Protein AF-0000000077211407 (afdb_homodimer)

Solvent-accessible surface area (backbone atoms only — not comparable to full-atom values): 19490 Å² total; per-residue (Å²): 85,36,62,23,49,55,69,74,81,84,69,69,77,39,76,38,35,38,35,40,35,44,36,39,36,42,28,54,24,57,71,53,92,74,51,67,67,52,33,41,33,34,40,25,56,72,42,85,84,33,52,46,25,50,73,86,42,70,53,59,85,84,50,79,50,50,79,47,60,25,39,50,75,45,74,36,69,89,74,14,32,41,31,29,41,28,65,63,37,37,35,29,55,48,33,29,33,38,38,33,20,55,84,91,43,59,40,34,34,32,36,42,38,65,36,74,59,70,73,77,79,83,75,87,74,65,77,28,67,35,69,40,36,46,61,45,76,53,68,50,62,82,41,76,68,57,35,25,61,81,60,78,98,68,87,52,62,60,55,45,59,41,39,44,40,37,53,51,53,47,49,60,75,73,78,70,81,125,82,37,63,23,49,54,72,73,80,84,72,70,77,39,74,39,36,36,35,40,36,43,37,40,36,41,28,54,25,57,71,53,94,73,50,67,68,51,34,40,32,34,42,25,56,73,41,83,84,32,52,46,26,50,71,85,41,70,53,58,83,82,48,82,49,50,78,48,61,25,36,50,76,46,75,36,69,89,73,16,32,40,32,29,40,28,66,64,36,36,36,28,55,47,33,28,33,36,39,31,20,55,85,92,42,59,41,35,34,33,36,44,36,63,37,74,62,71,72,79,80,88,74,88,72,63,77,27,66,38,68,42,35,49,58,44,76,54,69,49,58,82,39,78,68,55,34,25,61,82,58,79,97,69,86,53,61,58,55,45,57,40,38,45,39,37,55,51,54,45,50,61,76,72,77,70,82,128

Secondary structure (DSSP, 8-state):
--EEE-----------EEEEEEEEEEESS--STTS-SEEEEEEEESSTT--EEETTEEPPTT-S-EEEEEEEEEEETTTTEEEEEE---EEESS-EEEEEEETTEEEEEEEEEEEE----SS------EEEEEEEEE---TTSSTT-----SSS--PPPEEEEEEEEEE---------/--EEE-----------EEEEEEEEEEESS--STTS-SEEEEEEEESSTT--EEETTEEPPTT-S-EEEEEEEEEEETTTTEEEEEE---EEESS-EEEEEEETTEEEEEEEEEEEE----SS------EEEEEEEEE---TTSSTT-----SSS--PPPEEEEEEEEEE---------

Foldseek 3Di:
DDDPPPDDDDDDQQLKWKWFKKKKKKFQFADDPLADQKKKKWKAAPDLPKWKDKQNRTDDSPDRTDIDMFGWDDADRVRRMIMTMDRIIMMINAKIKMWIDDVPHTFKIKIWGWDFPPPPDDDDPQSFIDIDMDMDGPQDCPDPHRPRPPDDDDDRDGIDMDIDIDTDGPGDDDPPPD/DDPPPPDDDDDDQQLKWKWFKKKKKKFQFADDPLADQKKKKWKAAPDLPKWKDKQNRTDDSPDRTDIDMFGFDDADRVRRMIMTMDRIIMMINAKIKMWIDDVPHTFKIKIWGWDFPPPPDDDDPQSFIDIDMDMDGPQDCPDPHRPHPPDDPDDRDGIDMDIDIDTDGPGDDDPPPD

Structure (mmCIF, N/CA/C/O backbone):
data_AF-0000000077211407-model_v1
#
loop_
_entity.id
_entity.type
_entity.pdbx_description
1 polymer 'Uncharacterized protein'
#
loop_
_atom_site.group_PDB
_atom_site.id
_atom_site.type_symbol
_atom_site.label_atom_id
_atom_site.label_alt_id
_atom_site.label_comp_id
_atom_site.label_asym_id
_atom_site.label_entity_id
_atom_site.label_seq_id
_atom_site.pdbx_PDB_ins_code
_atom_site.Cartn_x
_atom_site.Cartn_y
_atom_site.Cartn_z
_atom_site.occupancy
_atom_site.B_iso_or_equiv
_atom_site.auth_seq_id
_atom_site.auth_comp_id
_atom_site.auth_asym_id
_atom_site.auth_atom_id
_atom_site.pdbx_PDB_model_num
ATOM 1 N N . MET A 1 1 ? -4.789 5.164 -7.863 1 32.72 1 MET A N 1
ATOM 2 C CA . MET A 1 1 ? -4.242 3.83 -7.637 1 32.72 1 MET A CA 1
ATOM 3 C C . MET A 1 1 ? -4.363 2.971 -8.891 1 32.72 1 MET A C 1
ATOM 5 O O . MET A 1 1 ? -5.418 2.936 -9.523 1 32.72 1 MET A O 1
ATOM 9 N N . ILE A 1 2 ? -3.309 2.887 -9.633 1 42.91 2 ILE A N 1
ATOM 10 C CA . ILE A 1 2 ? -3.287 2.029 -10.812 1 42.91 2 ILE A CA 1
ATOM 11 C C . ILE A 1 2 ? -3.246 0.564 -10.391 1 42.91 2 ILE A C 1
ATOM 13 O O . ILE A 1 2 ? -2.457 0.185 -9.523 1 42.91 2 ILE A O 1
ATOM 17 N N . GLU A 1 3 ? -4.348 -0.174 -10.492 1 44.56 3 GLU A N 1
ATOM 18 C CA . GLU A 1 3 ? -4.355 -1.616 -10.273 1 44.56 3 GLU A CA 1
ATOM 19 C C . GLU A 1 3 ? -3.693 -2.355 -11.43 1 44.56 3 GLU A C 1
ATOM 21 O O . GLU A 1 3 ? -4.023 -2.117 -12.594 1 44.56 3 GLU A O 1
ATOM 26 N N . GLY A 1 4 ? -2.602 -2.578 -11.602 1 39.81 4 GLY A N 1
ATOM 27 C CA . GLY A 1 4 ? -2.242 -3.588 -12.586 1 39.81 4 GLY A CA 1
ATOM 28 C C . GLY A 1 4 ? -2.314 -5.004 -12.039 1 39.81 4 GLY A C 1
ATOM 29 O O . GLY A 1 4 ? -1.43 -5.434 -11.305 1 39.81 4 GLY A O 1
ATOM 30 N N . ALA A 1 5 ? -3.455 -5.402 -11.492 1 41.22 5 ALA A N 1
ATOM 31 C CA . ALA A 1 5 ? -3.51 -6.797 -11.062 1 41.22 5 ALA A CA 1
ATOM 32 C C . ALA A 1 5 ? -3.414 -7.746 -12.258 1 41.22 5 ALA A C 1
ATOM 34 O O . ALA A 1 5 ? -3.916 -7.438 -13.344 1 41.22 5 ALA A O 1
ATOM 35 N N . SER A 1 6 ? -2.367 -8.555 -12.469 1 42.12 6 SER A N 1
ATOM 36 C CA . SER A 1 6 ? -2.717 -9.758 -13.211 1 42.12 6 SER A CA 1
ATOM 37 C C . SER A 1 6 ? -4.055 -10.328 -12.742 1 42.12 6 SER A C 1
ATOM 39 O O . SER A 1 6 ? -4.289 -10.469 -11.539 1 42.12 6 SER A O 1
ATOM 41 N N . LYS A 1 7 ? -5.004 -10.039 -13.562 1 37.12 7 LYS A N 1
ATOM 42 C CA . LYS A 1 7 ? -6.43 -10.266 -13.344 1 37.12 7 LYS A CA 1
ATOM 43 C C . LYS A 1 7 ? -6.691 -11.703 -12.898 1 37.12 7 LYS A C 1
ATOM 45 O O . LYS A 1 7 ? -6.398 -12.648 -13.625 1 37.12 7 LYS A O 1
ATOM 50 N N . PRO A 1 8 ? -6.559 -12.109 -11.633 1 37.06 8 PRO A N 1
ATOM 51 C CA . PRO A 1 8 ? -7.207 -13.414 -11.539 1 37.06 8 PRO A CA 1
ATOM 52 C C . PRO A 1 8 ? -8.531 -13.469 -12.297 1 37.06 8 PRO A C 1
ATOM 54 O O . PRO A 1 8 ? -9.172 -12.438 -12.5 1 37.06 8 PRO A O 1
ATOM 57 N N . SER A 1 9 ? -8.781 -14.586 -13.008 1 34.16 9 SER A N 1
ATOM 58 C CA . SER A 1 9 ? -9.953 -14.953 -13.797 1 34.16 9 SER A CA 1
ATOM 59 C C . SER A 1 9 ? -11.234 -14.406 -13.172 1 34.16 9 SER A C 1
ATOM 61 O O . SER A 1 9 ? -11.242 -14.008 -12.008 1 34.16 9 SER A O 1
ATOM 63 N N . MET A 1 10 ? -12.539 -15.062 -13.641 1 33.41 10 MET A N 1
ATOM 64 C CA . MET A 1 10 ?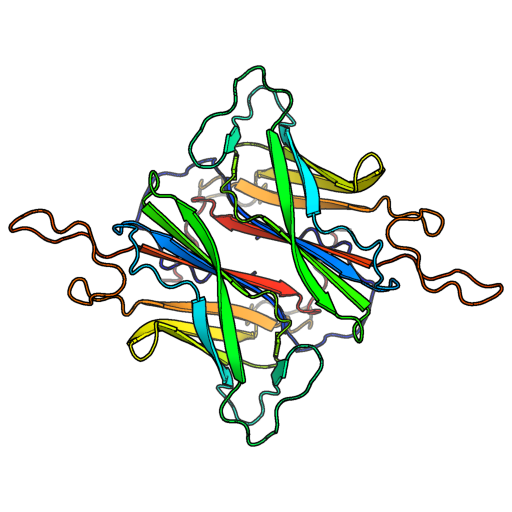 -13.961 -14.875 -13.898 1 33.41 10 MET A CA 1
ATOM 65 C C . MET A 1 10 ? -14.742 -14.766 -12.594 1 33.41 10 MET A C 1
ATOM 67 O O . MET A 1 10 ? -15.977 -14.781 -12.602 1 33.41 10 MET A O 1
ATOM 71 N N . LYS A 1 11 ? -14.297 -14.961 -11.32 1 39 11 LYS A N 1
ATOM 72 C CA . LYS A 1 11 ? -15.453 -15.453 -10.57 1 39 11 LYS A CA 1
ATOM 73 C C . LYS A 1 11 ? -16.469 -14.344 -10.328 1 39 11 LYS A C 1
ATOM 75 O O . LYS A 1 11 ? -16.141 -13.156 -10.398 1 39 11 LYS A O 1
ATOM 80 N N . LEU A 1 12 ? -17.688 -14.672 -9.75 1 42.66 12 LEU A N 1
ATOM 81 C CA . LEU A 1 12 ? -18.969 -14.094 -9.375 1 42.66 12 LEU A CA 1
ATOM 82 C C . LEU A 1 12 ? -18.781 -12.789 -8.609 1 42.66 12 LEU A C 1
ATOM 84 O O . LEU A 1 12 ? -17.734 -12.578 -7.996 1 42.66 12 LEU A O 1
ATOM 88 N N . SER A 1 13 ? -19.625 -11.781 -8.797 1 49.25 13 SER A N 1
ATOM 89 C CA . SER A 1 13 ? -19.844 -10.477 -8.18 1 49.25 13 SER A CA 1
ATOM 90 C C . SER A 1 13 ? -19.656 -10.539 -6.668 1 49.25 13 SER A C 1
ATOM 92 O O . SER A 1 13 ? -20.406 -11.242 -5.98 1 49.25 13 SER A O 1
ATOM 94 N N . SER A 1 14 ? -18.422 -10.836 -6.113 1 59.66 14 SER A N 1
ATOM 95 C CA . SER A 1 14 ? -18.25 -10.891 -4.664 1 59.66 14 SER A CA 1
ATOM 96 C C . SER A 1 14 ? -18.391 -9.508 -4.043 1 59.66 14 SER A C 1
ATOM 98 O O . SER A 1 14 ? -17.781 -8.547 -4.52 1 59.66 14 SER A O 1
ATOM 100 N N . PRO A 1 15 ? -19.469 -9.273 -3.217 1 68.75 15 PRO A N 1
ATOM 101 C CA . PRO A 1 15 ? -19.609 -8.023 -2.473 1 68.75 15 PRO A CA 1
ATOM 102 C C . PRO A 1 15 ? -18.406 -7.723 -1.583 1 68.75 15 PRO A C 1
ATOM 104 O O . PRO A 1 15 ? -18.359 -6.668 -0.944 1 68.75 15 PRO A O 1
ATOM 107 N N . TRP A 1 16 ? -17.391 -8.648 -1.667 1 82.69 16 TRP A N 1
ATOM 108 C CA . TRP A 1 16 ? -16.312 -8.5 -0.704 1 82.69 16 TRP A CA 1
ATOM 109 C C . TRP A 1 16 ? -15.211 -7.59 -1.251 1 82.69 16 TRP A C 1
ATOM 111 O O . TRP A 1 16 ? -14.875 -7.66 -2.434 1 82.69 16 TRP A O 1
ATOM 121 N N . PHE A 1 17 ? -14.812 -6.73 -0.451 1 86.19 17 PHE A N 1
ATOM 122 C CA . PHE A 1 17 ? -13.586 -5.984 -0.686 1 86.19 17 PHE A CA 1
ATOM 123 C C . PHE A 1 17 ? -12.414 -6.629 0.048 1 86.19 17 PHE A C 1
ATOM 125 O O . PHE A 1 17 ? -12.5 -6.906 1.246 1 86.19 17 PHE A O 1
ATOM 132 N N . ASP A 1 18 ? -11.375 -6.938 -0.703 1 88 18 ASP A N 1
ATOM 133 C CA . ASP A 1 18 ? -10.148 -7.465 -0.12 1 88 18 ASP A CA 1
ATO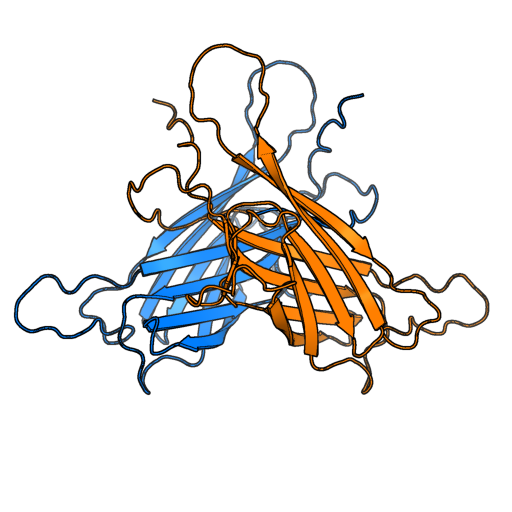M 134 C C . ASP A 1 18 ? -9.094 -6.371 0.03 1 88 18 ASP A C 1
ATOM 136 O O . ASP A 1 18 ? -8.445 -5.992 -0.944 1 88 18 ASP A O 1
ATOM 140 N N . LEU A 1 19 ? -8.984 -5.863 1.249 1 90.25 19 LEU A N 1
ATOM 141 C CA . LEU A 1 19 ? -7.938 -4.898 1.546 1 90.25 19 LEU A CA 1
ATOM 142 C C . LEU A 1 19 ? -6.586 -5.59 1.7 1 90.25 19 LEU A C 1
ATOM 144 O O . LEU A 1 19 ? -6.445 -6.512 2.506 1 90.25 19 LEU A O 1
ATOM 148 N N . ARG A 1 20 ? -5.605 -5.113 0.926 1 89.69 20 ARG A N 1
ATOM 149 C CA . ARG A 1 20 ? -4.316 -5.801 0.91 1 89.69 20 ARG A CA 1
ATOM 150 C C . ARG A 1 20 ? -3.236 -4.953 1.57 1 89.69 20 ARG A C 1
ATOM 152 O O . ARG A 1 20 ? -2.254 -5.484 2.094 1 89.69 20 ARG A O 1
ATOM 159 N N . VAL A 1 21 ? -3.422 -3.641 1.488 1 91.88 21 VAL A N 1
ATOM 160 C CA . VAL A 1 21 ? -2.395 -2.766 2.043 1 91.88 21 VAL A CA 1
ATOM 161 C C . VAL A 1 21 ? -3.047 -1.558 2.709 1 91.88 21 VAL A C 1
ATOM 163 O O . VAL A 1 21 ? -3.992 -0.978 2.168 1 91.88 21 VAL A O 1
ATOM 166 N N . PHE A 1 22 ? -2.645 -1.241 3.855 1 92.75 22 PHE A N 1
ATOM 167 C CA . PHE A 1 22 ? -2.986 -0.021 4.578 1 92.75 22 PHE A CA 1
ATOM 168 C C . PHE A 1 22 ? -1.738 0.81 4.855 1 92.75 22 PHE A C 1
ATOM 170 O O . PHE A 1 22 ? -0.83 0.358 5.555 1 92.75 22 PHE A O 1
ATOM 177 N N . TYR A 1 23 ? -1.674 1.935 4.27 1 92.5 23 TYR A N 1
ATOM 178 C CA . TYR A 1 23 ? -0.494 2.793 4.289 1 92.5 23 TYR A CA 1
ATOM 179 C C . TYR A 1 23 ? -0.797 4.121 4.973 1 92.5 23 TYR A C 1
ATOM 181 O O . TYR A 1 23 ? -1.809 4.762 4.676 1 92.5 23 TYR A O 1
ATOM 189 N N . VAL A 1 24 ? 0.081 4.527 5.953 1 92.31 24 VAL A N 1
ATOM 190 C CA . VAL A 1 24 ? -0.014 5.832 6.602 1 92.31 24 VAL A CA 1
ATOM 191 C C . VAL A 1 24 ? 1.335 6.543 6.531 1 92.31 24 VAL A C 1
ATOM 193 O O . VAL A 1 24 ? 2.367 5.969 6.887 1 92.31 24 VAL A O 1
ATOM 196 N N . ARG A 1 25 ? 1.297 7.711 6.066 1 91.44 25 ARG A N 1
ATOM 197 C CA . ARG A 1 25 ? 2.469 8.578 6.082 1 91.44 25 ARG A CA 1
ATOM 198 C C . ARG A 1 25 ? 2.227 9.812 6.941 1 91.44 25 ARG A C 1
ATOM 200 O O . ARG A 1 25 ? 1.229 10.516 6.766 1 91.44 25 ARG A O 1
ATOM 207 N N . VAL A 1 26 ? 3.088 9.984 7.871 1 89.44 26 VAL A N 1
ATOM 208 C CA . VAL A 1 26 ? 3.07 11.195 8.688 1 89.44 26 VAL A CA 1
ATOM 209 C C . VAL A 1 26 ? 4.289 12.055 8.367 1 89.44 26 VAL A C 1
ATOM 211 O O . VAL A 1 26 ? 5.422 11.57 8.391 1 89.44 26 VAL A O 1
ATOM 214 N N . SER A 1 27 ? 3.93 13.281 7.977 1 86.5 27 SER A N 1
ATOM 215 C CA . SER A 1 27 ? 5.039 14.164 7.637 1 86.5 27 SER A CA 1
ATOM 216 C C . SER A 1 27 ? 4.906 15.508 8.344 1 86.5 27 SER A C 1
ATOM 218 O O . SER A 1 27 ? 3.846 15.836 8.875 1 86.5 27 SER A O 1
ATOM 220 N N . GLY A 1 28 ? 6.09 16.25 8.344 1 83.44 28 GLY A N 1
ATOM 221 C CA . GLY A 1 28 ? 6.094 17.578 8.938 1 83.44 28 GLY A CA 1
ATOM 222 C C . GLY A 1 28 ? 6.227 17.547 10.445 1 83.44 28 GLY A C 1
ATOM 223 O O . GLY A 1 28 ? 5.586 18.344 11.148 1 83.44 28 GLY A O 1
ATOM 224 N N . PHE A 1 29 ? 6.949 16.594 10.891 1 82.25 29 PHE A N 1
ATOM 225 C CA . PHE A 1 29 ? 7.203 16.5 12.32 1 82.25 29 PHE A CA 1
ATOM 226 C C . PHE A 1 29 ? 8.664 16.141 12.586 1 82.25 29 PHE A C 1
ATOM 228 O O . PHE A 1 29 ? 9.359 15.664 11.695 1 82.25 29 PHE A O 1
ATOM 235 N N . GLN A 1 30 ? 9.016 16.391 13.727 1 78.81 30 GLN A N 1
ATOM 236 C CA . GLN A 1 30 ? 10.398 16.078 14.078 1 78.81 30 GLN A CA 1
ATOM 237 C C . GLN A 1 30 ? 10.562 14.594 14.406 1 78.81 30 GLN A C 1
ATOM 239 O O . GLN A 1 30 ? 9.969 14.094 15.359 1 78.81 30 GLN A O 1
ATOM 244 N N . VAL A 1 31 ? 11.383 13.992 13.539 1 80.44 31 VAL A N 1
ATOM 245 C CA . VAL A 1 31 ? 11.672 12.586 13.758 1 80.44 31 VAL A CA 1
ATOM 246 C C . VAL A 1 31 ? 12.734 12.438 14.852 1 80.44 31 VAL A C 1
ATOM 248 O O . VAL A 1 31 ? 13.82 13.008 14.742 1 80.44 31 VAL A O 1
ATOM 251 N N . ASP A 1 32 ? 12.398 11.727 15.922 1 83.06 32 ASP A N 1
ATOM 252 C CA . ASP A 1 32 ? 13.344 11.461 17 1 83.06 32 ASP A CA 1
ATOM 253 C C . ASP A 1 32 ? 13.07 10.102 17.641 1 83.06 32 ASP A C 1
ATOM 255 O O . ASP A 1 32 ? 12.422 9.242 17.047 1 83.06 32 ASP A O 1
ATOM 259 N N . LYS A 1 33 ? 13.672 9.859 18.797 1 82.19 33 LYS A N 1
ATOM 260 C CA . LYS A 1 33 ? 13.578 8.562 19.453 1 82.19 33 LYS A CA 1
ATOM 261 C C . LYS A 1 33 ? 12.141 8.273 19.891 1 82.19 33 LYS A C 1
ATOM 263 O O . LYS A 1 33 ? 11.797 7.117 20.156 1 82.19 33 LYS A O 1
ATOM 268 N N . SER A 1 34 ? 11.289 9.312 19.922 1 81.69 34 SER A N 1
ATOM 269 C CA . SER A 1 34 ? 9.914 9.133 20.375 1 81.69 34 SER A CA 1
ATOM 270 C C . SER A 1 34 ? 9.008 8.711 19.219 1 81.69 34 SER A C 1
ATOM 272 O O . SER A 1 34 ? 7.848 8.344 19.438 1 81.69 34 SER A O 1
ATOM 274 N N . THR A 1 35 ? 9.516 8.766 18.031 1 87.31 35 THR A N 1
ATOM 275 C CA . THR A 1 35 ? 8.719 8.312 16.906 1 87.31 35 THR A CA 1
ATOM 276 C C . THR A 1 35 ? 8.344 6.84 17.062 1 87.31 35 THR A C 1
ATOM 278 O O . THR A 1 35 ? 9.219 5.984 17.219 1 87.31 35 THR A O 1
ATOM 281 N N . PRO A 1 36 ? 7.074 6.512 17.094 1 90.81 36 PRO A N 1
ATOM 282 C CA . PRO A 1 36 ? 6.652 5.133 17.359 1 90.81 36 PRO A CA 1
ATOM 283 C C . PRO A 1 36 ? 7.188 4.145 16.328 1 90.81 36 PRO A C 1
ATOM 285 O O . PRO A 1 36 ? 7.316 4.484 15.148 1 90.81 36 PRO A O 1
ATOM 288 N N . GLU A 1 37 ? 7.445 2.898 16.797 1 93.5 37 GLU A N 1
ATOM 289 C CA . GLU A 1 37 ? 7.859 1.822 15.906 1 93.5 37 GLU A CA 1
ATOM 290 C C . GLU A 1 37 ? 6.652 1.141 15.266 1 93.5 37 GLU A C 1
ATOM 292 O O . GLU A 1 37 ? 6.797 0.406 14.289 1 93.5 37 GLU A O 1
ATOM 297 N N . PHE A 1 38 ? 5.547 1.357 15.953 1 95.62 38 PHE A N 1
ATOM 298 C CA . PHE A 1 38 ? 4.309 0.813 15.406 1 95.62 38 PHE A CA 1
ATOM 299 C C . PHE A 1 38 ? 3.107 1.621 15.883 1 95.62 38 PHE A C 1
ATOM 301 O O . PHE A 1 38 ? 3.207 2.383 16.844 1 95.62 38 PHE A O 1
ATOM 308 N N . LEU A 1 39 ? 2.031 1.568 15.141 1 95.62 39 LEU A N 1
ATOM 309 C CA . LEU A 1 39 ? 0.728 2.105 15.516 1 95.62 39 LEU A CA 1
ATOM 310 C C . LEU A 1 39 ? -0.317 0.998 15.594 1 95.62 39 LEU A C 1
ATOM 312 O O . LEU A 1 39 ? -0.172 -0.042 14.945 1 95.62 39 LEU A O 1
ATOM 316 N N . ASN A 1 40 ? -1.302 1.245 16.391 1 96.88 40 ASN A N 1
ATOM 317 C CA . ASN A 1 40 ? -2.402 0.289 16.453 1 96.88 40 ASN A CA 1
ATOM 318 C C . ASN A 1 40 ? -3.531 0.661 15.508 1 96.88 40 ASN A C 1
ATOM 320 O O . ASN A 1 40 ? -4 1.801 15.5 1 96.88 40 ASN A O 1
ATOM 324 N N . LEU A 1 41 ? -3.932 -0.281 14.711 1 96.88 41 LEU A N 1
ATOM 325 C CA . LEU A 1 41 ? -4.988 -0.102 13.719 1 96.88 41 LEU A CA 1
ATOM 326 C C . LEU A 1 41 ? -6.211 -0.944 14.07 1 96.88 41 LEU A C 1
ATOM 328 O O . LEU A 1 41 ? -6.105 -2.164 14.219 1 96.88 41 LEU A O 1
ATOM 332 N N . TYR A 1 42 ? -7.332 -0.238 14.211 1 95.31 42 TYR A N 1
ATOM 333 C CA . TYR A 1 42 ? -8.578 -0.93 14.508 1 95.31 42 TYR A CA 1
ATOM 334 C C . TYR A 1 42 ? -9.555 -0.82 13.344 1 95.31 42 TYR A C 1
ATOM 336 O O . TYR A 1 42 ? -9.75 0.263 12.789 1 95.31 42 TYR A O 1
ATOM 344 N N . HIS A 1 43 ? -10.07 -1.903 13 1 94.31 43 HIS A N 1
ATOM 345 C CA . HIS A 1 43 ? -11.172 -1.931 12.047 1 94.31 43 HIS A CA 1
ATOM 346 C C . HIS A 1 43 ? -12.477 -2.34 12.719 1 94.31 43 HIS A C 1
ATOM 348 O O . HIS A 1 43 ? -12.539 -3.373 13.383 1 94.31 43 HIS A O 1
ATOM 354 N N . ILE A 1 44 ? -13.508 -1.598 12.477 1 93.88 44 ILE A N 1
ATOM 355 C CA . ILE A 1 44 ? -14.789 -1.786 13.141 1 93.88 44 ILE A CA 1
ATOM 356 C C . ILE A 1 44 ? -15.914 -1.797 12.109 1 93.88 44 ILE A C 1
ATOM 358 O O . ILE A 1 44 ? -16.188 -0.778 11.477 1 93.88 44 ILE A O 1
ATOM 362 N N . PRO A 1 45 ? -16.594 -2.977 12.031 1 91.38 45 PRO A N 1
ATOM 363 C CA . PRO A 1 45 ? -17.734 -2.977 11.117 1 91.38 45 PRO A CA 1
ATOM 364 C C . PRO A 1 45 ? -18.812 -1.962 11.516 1 91.38 45 PRO A C 1
ATOM 366 O O . PRO A 1 45 ? -19.094 -1.793 12.711 1 91.38 45 PRO A O 1
ATOM 369 N N . LEU A 1 46 ? -19.375 -1.275 10.5 1 90.88 46 LEU A N 1
ATOM 370 C CA . LEU A 1 46 ? -20.375 -0.269 10.797 1 90.88 46 LEU A CA 1
ATOM 371 C C . LEU A 1 46 ? -21.75 -0.911 10.945 1 90.88 46 LEU A C 1
ATOM 373 O O . LEU A 1 46 ? -22.688 -0.28 11.445 1 90.88 46 LEU A O 1
ATOM 377 N N . SER A 1 47 ? -21.922 -2.086 10.453 1 87.81 47 SER A N 1
ATOM 378 C CA . SER A 1 47 ? -23.156 -2.854 10.586 1 87.81 47 SER A CA 1
ATOM 379 C C . SER A 1 47 ? -22.875 -4.254 11.125 1 87.81 47 SER A C 1
ATOM 381 O O . SER A 1 47 ? -21.859 -4.871 10.766 1 87.81 47 SER A O 1
ATOM 383 N N . PRO A 1 48 ? -23.797 -4.781 11.922 1 84.69 48 PRO A N 1
ATOM 384 C CA . PRO A 1 48 ? -23.625 -6.145 12.43 1 84.69 48 PRO A CA 1
ATOM 385 C C . PRO A 1 48 ? -23.625 -7.191 11.32 1 84.69 48 PRO A C 1
ATOM 387 O O . PRO A 1 48 ? -23.172 -8.32 11.531 1 84.69 48 PRO A O 1
ATOM 390 N N . ASP A 1 49 ? -24.156 -6.766 10.195 1 83.62 49 ASP A N 1
ATOM 391 C CA . ASP A 1 49 ? -24.234 -7.695 9.07 1 83.62 49 ASP A CA 1
ATOM 392 C C . ASP A 1 49 ? -22.922 -7.746 8.297 1 83.62 49 ASP A C 1
ATOM 394 O O . ASP A 1 49 ? -22.75 -8.594 7.418 1 83.62 49 ASP A O 1
ATOM 398 N N . THR A 1 50 ? -22.094 -6.836 8.664 1 85.62 50 THR A N 1
ATOM 399 C CA . THR A 1 50 ? -20.812 -6.801 7.957 1 85.62 50 THR A CA 1
ATOM 400 C C . THR A 1 50 ? -19.875 -7.879 8.484 1 85.62 50 THR A C 1
ATOM 402 O O . THR A 1 50 ? -19.594 -7.93 9.68 1 85.62 50 THR A O 1
ATOM 405 N N . LEU A 1 51 ? -19.453 -8.719 7.633 1 85.94 51 LEU A N 1
ATOM 406 C CA . LEU A 1 51 ? -18.5 -9.758 7.984 1 85.94 51 LEU A CA 1
ATOM 407 C C . LEU A 1 51 ? -17.062 -9.281 7.758 1 85.94 51 LEU A C 1
ATOM 409 O O . LEU A 1 51 ? -16.797 -8.586 6.777 1 85.94 51 LEU A O 1
ATOM 413 N N . LEU A 1 52 ? -16.234 -9.617 8.742 1 88.38 52 LEU A N 1
ATOM 414 C CA . LEU A 1 52 ? -14.828 -9.258 8.672 1 88.38 52 LEU A CA 1
ATOM 415 C C . LEU A 1 52 ? -13.945 -10.5 8.773 1 88.38 52 LEU A C 1
ATOM 417 O O . LEU A 1 52 ? -14.148 -11.336 9.656 1 88.38 52 LEU A O 1
ATOM 421 N N . GLU A 1 53 ? -13.078 -10.641 7.797 1 89.62 53 GLU A N 1
ATOM 422 C CA . GLU A 1 53 ? -12.078 -11.703 7.797 1 89.62 53 GLU A CA 1
ATOM 423 C C . GLU A 1 53 ? -10.664 -11.125 7.75 1 89.62 53 GLU A C 1
ATOM 425 O O . GLU A 1 53 ? -10.367 -10.25 6.938 1 89.62 53 GLU A O 1
ATOM 430 N N . VAL A 1 54 ? -9.812 -11.625 8.68 1 90.81 54 VAL A N 1
ATOM 431 C CA . VAL A 1 54 ? -8.43 -11.172 8.711 1 90.81 54 VAL A CA 1
ATOM 432 C C . VAL A 1 54 ? -7.492 -12.352 8.445 1 90.81 54 VAL A C 1
ATOM 434 O O . VAL A 1 54 ? -7.48 -13.32 9.203 1 90.81 54 VAL A O 1
ATOM 437 N N . ASN A 1 55 ? -6.75 -12.188 7.371 1 88.25 55 ASN A N 1
ATOM 438 C CA . ASN A 1 55 ? -5.805 -13.219 6.969 1 88.25 55 ASN A CA 1
ATOM 439 C C . ASN A 1 55 ? -6.453 -14.602 6.965 1 88.25 55 ASN A C 1
ATOM 441 O O . ASN A 1 55 ? -5.887 -15.562 7.496 1 88.25 55 ASN A O 1
ATOM 445 N N . GLY A 1 56 ? -7.699 -14.625 6.441 1 85 56 GLY A N 1
ATOM 446 C CA . GLY A 1 56 ? -8.391 -15.891 6.238 1 85 56 GLY A CA 1
ATOM 447 C C . GLY A 1 56 ? -9.18 -16.344 7.449 1 85 56 GLY A C 1
ATOM 448 O O . GLY A 1 56 ? -9.859 -17.375 7.41 1 85 56 GLY A O 1
ATOM 449 N N . VAL A 1 57 ? -9.055 -15.664 8.531 1 85.94 57 VAL 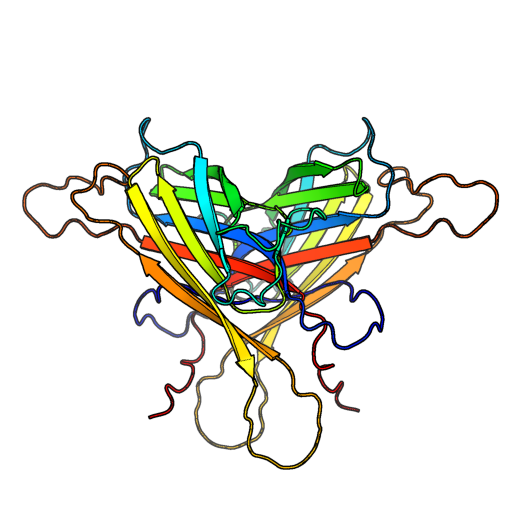A N 1
ATOM 450 C CA . VAL A 1 57 ? -9.781 -16.031 9.75 1 85.94 57 VAL A CA 1
ATOM 451 C C . VAL A 1 57 ? -10.938 -15.07 9.977 1 85.94 57 VAL A C 1
ATOM 453 O O . VAL A 1 57 ? -10.727 -13.859 10.117 1 85.94 57 VAL A O 1
ATOM 456 N N . ARG A 1 58 ? -12.141 -15.68 10.055 1 83.56 58 ARG A N 1
ATOM 457 C CA . ARG A 1 58 ? -13.336 -14.867 10.234 1 83.56 58 ARG A CA 1
ATOM 458 C C . ARG A 1 58 ? -13.469 -14.406 11.68 1 83.56 58 ARG A C 1
ATOM 460 O O . ARG A 1 58 ? -13.219 -15.18 12.609 1 83.56 58 ARG A O 1
ATOM 467 N N . SER A 1 59 ? -13.633 -13.07 11.695 1 78.56 59 SER A N 1
ATOM 468 C CA . SER A 1 59 ? -13.891 -12.555 13.031 1 78.56 59 SER A CA 1
ATOM 469 C C . SER A 1 59 ? -15.266 -12.984 13.531 1 78.56 59 SER A C 1
ATOM 471 O O . SER A 1 59 ? -16.172 -13.227 12.742 1 78.56 59 SER A O 1
ATOM 473 N N . SER A 1 60 ? -15.32 -13.172 14.805 1 69.19 60 SER A N 1
ATOM 474 C CA . SER A 1 60 ? -16.594 -13.578 15.375 1 69.19 60 SER A CA 1
ATOM 475 C C . SER A 1 60 ? -17.688 -12.539 15.094 1 69.19 60 SER A C 1
ATOM 477 O O . SER A 1 60 ? -17.391 -11.344 14.977 1 69.19 60 SER A O 1
ATOM 479 N N . MET A 1 61 ? -18.969 -13.102 14.82 1 62.41 61 MET A N 1
ATOM 480 C CA . MET A 1 61 ? -20.125 -12.234 14.578 1 62.41 61 MET A CA 1
ATOM 481 C C . MET A 1 61 ? -20.281 -11.211 15.703 1 62.41 61 MET A C 1
ATOM 483 O O . MET A 1 61 ? -20.875 -10.156 15.5 1 62.41 61 MET A O 1
ATOM 487 N N . TYR A 1 62 ? -19.75 -11.531 16.859 1 62.91 62 TYR A N 1
ATOM 488 C CA . TYR A 1 62 ? -19.922 -10.672 18.031 1 62.91 62 TYR A CA 1
ATOM 489 C C . TYR A 1 62 ? -18.719 -9.75 18.203 1 62.91 62 TYR A C 1
ATOM 491 O O . TYR A 1 62 ? -18.641 -9.008 19.188 1 62.91 62 TYR A O 1
ATOM 499 N N . SER A 1 63 ? -17.906 -9.805 17.172 1 67 63 SER A N 1
ATOM 500 C CA . SER A 1 63 ? -16.688 -9.031 17.359 1 67 63 SER A CA 1
ATOM 501 C C . SER A 1 63 ? -16.922 -7.555 17.047 1 67 63 SER A C 1
ATOM 503 O O . SER A 1 63 ? -17.578 -7.227 16.047 1 67 63 SER A O 1
ATOM 505 N N . ASP A 1 64 ? -16.594 -6.652 18.016 1 76.94 64 ASP A N 1
ATOM 506 C CA . ASP A 1 64 ? -16.688 -5.207 17.859 1 76.94 64 ASP A CA 1
ATOM 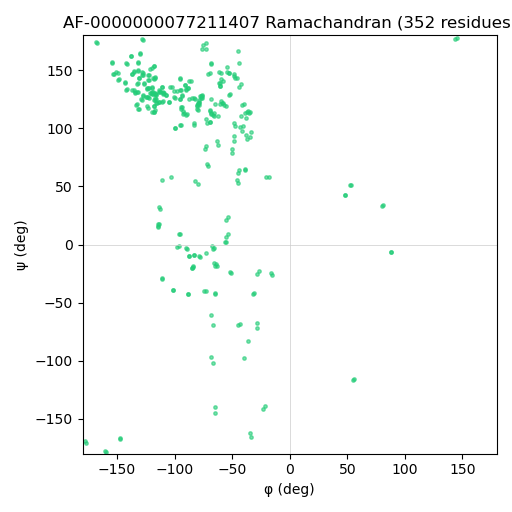507 C C . ASP A 1 64 ? -15.672 -4.707 16.828 1 76.94 64 ASP A C 1
ATOM 509 O O . ASP A 1 64 ? -15.664 -3.527 16.469 1 76.94 64 ASP A O 1
ATOM 513 N N . GLY A 1 65 ? -14.859 -5.625 16.328 1 87 65 GLY A N 1
ATOM 514 C CA . GLY A 1 65 ? -13.812 -5.203 15.414 1 87 65 GLY A CA 1
ATOM 515 C C . GLY A 1 65 ? -12.539 -6.012 15.555 1 87 65 GLY A C 1
ATOM 516 O O . GLY A 1 65 ? -12.516 -7.039 16.234 1 87 65 GLY A O 1
ATOM 517 N N . VAL A 1 66 ? -11.555 -5.75 14.758 1 92.44 66 VAL A N 1
ATOM 518 C CA . VAL A 1 66 ? -10.266 -6.43 14.797 1 92.44 66 VAL A CA 1
ATOM 519 C C . VAL A 1 66 ? -9.148 -5.41 14.992 1 92.44 66 VAL A C 1
ATOM 521 O O . VAL A 1 66 ? -9.266 -4.258 14.555 1 92.44 66 VAL A O 1
ATOM 524 N N . SER A 1 67 ? -8.141 -5.801 15.695 1 93.5 67 SER A N 1
ATOM 525 C CA . SER A 1 67 ? -6.961 -4.973 15.922 1 93.5 67 SER A CA 1
ATOM 526 C C . SER A 1 67 ? -5.754 -5.508 15.164 1 93.5 67 SER A C 1
ATOM 528 O O . SER A 1 67 ? -5.469 -6.703 15.203 1 93.5 67 SER A O 1
ATOM 530 N N . LEU A 1 68 ? -5.113 -4.629 14.469 1 96 68 LEU A N 1
ATOM 531 C CA . LEU A 1 68 ? -3.906 -4.945 13.719 1 96 68 LEU A CA 1
ATOM 532 C C . LEU A 1 68 ? -2.783 -3.971 14.055 1 96 68 LEU A C 1
ATOM 534 O O . LEU A 1 68 ? -2.971 -3.061 14.867 1 96 68 LEU A O 1
ATOM 538 N N . VAL A 1 69 ? -1.676 -4.219 13.492 1 96.5 69 VAL A N 1
ATOM 539 C CA . VAL A 1 69 ? -0.524 -3.359 13.75 1 96.5 69 VAL A CA 1
ATOM 540 C C . VAL A 1 69 ? -0.052 -2.727 12.438 1 96.5 69 VAL A C 1
ATOM 542 O O . VAL A 1 69 ? 0.044 -3.404 11.414 1 96.5 69 VAL A O 1
ATOM 545 N N . LEU A 1 70 ? 0.094 -1.424 12.508 1 96.25 70 LEU A N 1
ATOM 546 C CA . LEU A 1 70 ? 0.857 -0.729 11.477 1 96.25 70 LEU A CA 1
ATOM 547 C C . LEU A 1 70 ? 2.334 -0.653 11.852 1 96.25 70 LEU A C 1
ATOM 549 O O . LEU A 1 70 ? 2.707 0.062 12.781 1 96.25 70 LEU A O 1
ATOM 553 N N . ARG A 1 71 ? 3.143 -1.32 11.141 1 95.38 71 ARG A N 1
ATOM 554 C CA . ARG A 1 71 ? 4.57 -1.32 11.438 1 95.38 71 ARG A CA 1
ATOM 555 C C . ARG A 1 71 ? 5.277 -0.157 10.75 1 95.38 71 ARG A C 1
ATOM 557 O O . ARG A 1 71 ? 4.969 0.171 9.602 1 95.38 71 ARG A O 1
ATOM 564 N N . ARG A 1 72 ? 6.211 0.427 11.461 1 93.94 72 ARG A N 1
ATOM 565 C CA . ARG A 1 72 ? 7.02 1.477 10.852 1 93.94 72 ARG A CA 1
ATOM 566 C C . ARG A 1 72 ? 7.953 0.901 9.789 1 93.94 72 ARG A C 1
ATOM 568 O O . ARG A 1 72 ? 8.82 0.083 10.102 1 93.94 72 ARG A O 1
ATOM 575 N N . ASP A 1 73 ? 7.754 1.269 8.648 1 90.5 73 ASP A N 1
ATOM 576 C CA . ASP A 1 73 ? 8.547 0.779 7.527 1 90.5 73 ASP A CA 1
ATOM 577 C C . ASP A 1 73 ? 9.789 1.643 7.316 1 90.5 73 ASP A C 1
ATOM 579 O O . ASP A 1 73 ? 10.867 1.126 7.023 1 90.5 73 ASP A O 1
ATOM 583 N N . ARG A 1 74 ? 9.531 2.939 7.434 1 88.06 74 ARG A N 1
ATOM 584 C CA . ARG A 1 74 ? 10.617 3.863 7.137 1 88.06 74 ARG A CA 1
ATOM 585 C C . ARG A 1 74 ? 10.484 5.148 7.949 1 88.06 74 ARG A C 1
ATOM 587 O O . ARG A 1 74 ? 9.375 5.543 8.312 1 88.06 74 ARG A O 1
ATOM 594 N N . VAL A 1 75 ? 11.625 5.664 8.242 1 86.81 75 VAL A N 1
ATOM 595 C CA . VAL A 1 75 ? 11.727 7 8.812 1 86.81 75 VAL A CA 1
ATOM 596 C C . VAL A 1 75 ? 12.828 7.785 8.094 1 86.81 75 VAL A C 1
ATOM 598 O O . VAL A 1 75 ? 13.898 7.242 7.812 1 86.81 75 VAL A O 1
ATOM 601 N N . ASP A 1 76 ? 12.453 8.938 7.738 1 81.12 76 ASP A N 1
ATOM 602 C CA . ASP A 1 76 ? 13.406 9.805 7.059 1 81.12 76 ASP A CA 1
ATOM 603 C C . ASP A 1 76 ? 13.57 11.133 7.797 1 81.12 76 ASP A C 1
ATOM 605 O O . ASP A 1 76 ? 12.633 11.93 7.867 1 81.12 76 ASP A O 1
ATOM 609 N N . MET A 1 77 ? 14.688 11.352 8.219 1 79.44 77 MET A N 1
ATOM 610 C CA . MET A 1 77 ? 14.953 12.57 8.977 1 79.44 77 MET A CA 1
ATOM 611 C C . MET A 1 77 ? 14.953 13.789 8.07 1 79.44 77 MET A C 1
ATOM 613 O O . MET A 1 77 ? 14.461 14.852 8.445 1 79.44 77 MET A O 1
ATOM 617 N N . LYS A 1 78 ? 15.508 13.633 6.941 1 76.75 78 LYS A N 1
ATOM 618 C CA . LYS A 1 78 ? 15.617 14.75 6.008 1 76.75 78 LYS A CA 1
ATOM 619 C C . LYS A 1 78 ? 14.242 15.203 5.531 1 76.75 78 LYS A C 1
ATOM 621 O O . LYS A 1 78 ? 13.93 16.391 5.551 1 76.75 78 LYS A O 1
ATOM 626 N N . SER A 1 79 ? 13.383 14.266 5.238 1 76 79 SER A N 1
ATOM 627 C CA . SER A 1 79 ? 12.039 14.594 4.777 1 76 79 SER A CA 1
ATOM 628 C C . SER A 1 79 ? 11.07 14.719 5.945 1 76 79 SER A C 1
ATOM 630 O O . SER A 1 79 ? 9.906 15.078 5.758 1 76 79 SER A O 1
ATOM 632 N N . GLU A 1 80 ? 11.539 14.461 7.125 1 82.44 80 GLU A N 1
ATOM 633 C CA . GLU A 1 80 ? 10.734 14.547 8.336 1 82.44 80 GLU A CA 1
ATOM 634 C C . GLU A 1 80 ? 9.445 13.742 8.203 1 82.44 80 GLU A C 1
ATOM 636 O O . GLU A 1 80 ? 8.352 14.273 8.398 1 82.44 80 GLU A O 1
ATOM 641 N N . GLU A 1 81 ? 9.617 12.516 7.805 1 88.81 81 GLU A N 1
ATOM 642 C CA . GLU A 1 81 ? 8.414 11.695 7.633 1 88.81 81 GLU A CA 1
ATOM 643 C C . GLU A 1 81 ? 8.609 10.305 8.227 1 88.81 81 GLU A C 1
ATOM 645 O O . GLU A 1 81 ? 9.742 9.828 8.344 1 88.81 81 GLU A O 1
ATOM 650 N N . ALA A 1 82 ? 7.551 9.742 8.695 1 91.94 82 ALA A N 1
ATOM 651 C CA . ALA A 1 82 ? 7.453 8.344 9.102 1 91.94 82 ALA A CA 1
ATOM 652 C C . ALA A 1 82 ? 6.348 7.629 8.336 1 91.94 82 ALA A C 1
ATOM 654 O O . ALA A 1 82 ? 5.273 8.195 8.109 1 91.94 82 ALA A O 1
ATOM 655 N N . ILE A 1 83 ? 6.676 6.441 7.871 1 93.56 83 ILE A N 1
ATOM 656 C CA . ILE A 1 83 ? 5.734 5.66 7.078 1 93.56 83 ILE A CA 1
ATOM 657 C C . ILE A 1 83 ? 5.391 4.367 7.812 1 93.56 83 ILE A C 1
ATOM 659 O O . ILE A 1 83 ? 6.285 3.654 8.281 1 93.56 83 ILE A O 1
ATOM 663 N N . PHE A 1 84 ? 4.109 4.086 7.938 1 94.31 84 PHE A N 1
ATOM 664 C CA . PHE A 1 84 ? 3.602 2.865 8.555 1 94.31 84 PHE A CA 1
ATOM 665 C C . PHE A 1 84 ? 2.779 2.061 7.559 1 94.31 84 PHE A C 1
ATOM 667 O O . PHE A 1 84 ? 2.027 2.627 6.762 1 94.31 84 PHE A O 1
ATOM 674 N N . VAL A 1 85 ? 2.928 0.698 7.676 1 95.62 85 VAL A N 1
ATOM 675 C CA . VAL A 1 85 ? 2.246 -0.132 6.688 1 95.62 85 VAL A CA 1
ATOM 676 C C . VAL A 1 85 ? 1.726 -1.404 7.352 1 95.62 85 VAL A C 1
ATOM 678 O O . VAL A 1 85 ? 2.379 -1.962 8.234 1 95.62 85 VAL A O 1
ATOM 681 N N . SER A 1 86 ? 0.562 -1.826 7.008 1 95.69 86 SER A N 1
ATOM 682 C CA . SER A 1 86 ? 0.053 -3.17 7.266 1 95.69 86 SER A CA 1
ATOM 683 C C . SER A 1 86 ? -0.295 -3.887 5.965 1 95.69 86 SER A C 1
ATOM 685 O O . SER A 1 86 ? -0.875 -3.289 5.055 1 95.69 86 SER A O 1
ATOM 687 N N . THR A 1 87 ? 0.108 -5.129 5.867 1 95 87 THR A N 1
ATOM 688 C CA . THR A 1 87 ? -0.207 -5.918 4.684 1 95 87 THR A CA 1
ATOM 689 C C . THR A 1 87 ? -1.143 -7.07 5.035 1 95 87 THR A C 1
ATOM 691 O O . THR A 1 87 ? -1.279 -8.023 4.266 1 95 87 THR A O 1
ATOM 694 N N . ASP A 1 88 ? -1.738 -6.941 6.246 1 93.31 88 ASP A N 1
ATOM 695 C CA . ASP A 1 88 ? -2.77 -7.922 6.562 1 93.31 88 ASP A CA 1
ATOM 696 C C . ASP A 1 88 ? -3.914 -7.863 5.555 1 93.31 88 ASP A C 1
ATOM 698 O O . ASP A 1 88 ? -4.316 -6.781 5.129 1 93.31 88 ASP A O 1
ATOM 702 N N . THR A 1 89 ? -4.34 -9.047 5.145 1 90.25 89 THR A N 1
ATOM 703 C CA . THR A 1 89 ? -5.508 -9.094 4.273 1 90.25 89 THR A CA 1
ATOM 704 C C . THR A 1 89 ? -6.793 -8.961 5.086 1 90.25 89 THR A C 1
ATOM 706 O O . THR A 1 89 ? -7.035 -9.75 6 1 90.25 89 THR A O 1
ATOM 709 N N . ILE A 1 90 ? -7.512 -7.934 4.746 1 91.62 90 ILE A N 1
ATOM 710 C CA . ILE A 1 90 ? -8.805 -7.738 5.395 1 91.62 90 ILE A CA 1
ATOM 711 C C . ILE A 1 90 ? -9.922 -7.848 4.363 1 91.62 90 ILE A C 1
ATOM 713 O O . ILE A 1 90 ? -9.914 -7.141 3.352 1 91.62 90 ILE A O 1
ATOM 717 N N . ARG A 1 91 ? -10.812 -8.789 4.629 1 89.62 91 ARG A N 1
ATOM 718 C CA . ARG A 1 91 ? -11.977 -8.922 3.758 1 89.62 91 ARG A CA 1
ATOM 719 C C . ARG A 1 91 ? -13.242 -8.422 4.449 1 89.62 91 ARG A C 1
ATOM 721 O O . ARG A 1 91 ? -13.5 -8.766 5.605 1 89.62 91 ARG A O 1
ATOM 728 N N . LEU A 1 92 ? -13.906 -7.562 3.719 1 88.31 92 LEU A N 1
ATOM 729 C CA . LEU A 1 92 ? -15.148 -7.023 4.258 1 88.31 92 LEU A CA 1
ATOM 730 C C . LEU A 1 92 ? -16.234 -6.973 3.184 1 88.31 92 LEU A C 1
ATOM 732 O O . LEU A 1 92 ? -15.938 -6.742 2.01 1 88.31 92 LEU A O 1
ATOM 736 N N . ASN A 1 93 ? -17.453 -7.172 3.582 1 87 93 ASN A N 1
ATOM 737 C CA . ASN A 1 93 ? -18.547 -7.109 2.627 1 87 93 ASN A CA 1
ATOM 738 C C . ASN A 1 93 ? -19.469 -5.93 2.916 1 87 93 ASN A C 1
ATOM 740 O O . ASN A 1 93 ? -20.609 -5.887 2.428 1 87 93 ASN A O 1
ATOM 744 N N . GLY A 1 94 ? -19.016 -5.012 3.658 1 87.56 94 GLY A N 1
ATOM 745 C CA . GLY A 1 94 ? -19.719 -3.793 4.016 1 87.56 94 GLY A CA 1
ATOM 746 C C . GLY A 1 94 ? -18.797 -2.688 4.496 1 87.56 94 GLY A C 1
ATOM 747 O O . GLY A 1 94 ? -17.578 -2.855 4.516 1 87.56 94 GLY A O 1
ATOM 748 N N . SER A 1 95 ? -19.406 -1.611 4.855 1 89.5 95 SER A N 1
ATOM 749 C CA . SER A 1 95 ? -18.641 -0.457 5.301 1 89.5 95 SER A CA 1
ATOM 750 C C . SER A 1 95 ? -17.953 -0.731 6.641 1 89.5 95 SER A C 1
ATOM 752 O O . SER A 1 95 ? -18.453 -1.526 7.441 1 89.5 95 SER A O 1
ATOM 754 N N . MET A 1 96 ? -16.922 0.023 6.812 1 92.06 96 MET A N 1
ATOM 755 C CA . MET A 1 96 ? -16.094 -0.192 8 1 92.06 96 MET A CA 1
ATOM 756 C C . MET A 1 96 ? -15.461 1.113 8.469 1 92.06 96 MET A C 1
ATOM 758 O O . MET A 1 96 ? -15.039 1.932 7.645 1 92.06 96 MET A O 1
ATOM 762 N N . LYS A 1 97 ? -15.414 1.22 9.75 1 94.25 97 LYS A N 1
ATOM 763 C CA . LYS A 1 97 ? -14.648 2.295 10.375 1 94.25 97 LYS A CA 1
ATOM 764 C C . LYS A 1 97 ? -13.242 1.822 10.758 1 94.25 97 LYS A C 1
ATOM 766 O O . LYS A 1 97 ? -13.055 0.665 11.141 1 94.25 97 LYS A O 1
ATOM 771 N N . PHE A 1 98 ? -12.281 2.684 10.602 1 94.94 98 PHE A N 1
ATOM 772 C CA . PHE A 1 98 ? -10.961 2.365 11.125 1 94.94 98 PHE A CA 1
ATOM 773 C C . PHE A 1 98 ? -10.438 3.488 12.008 1 94.94 98 PHE A C 1
ATOM 775 O O . PHE A 1 98 ? -10.82 4.648 11.836 1 94.94 98 PHE A O 1
ATOM 782 N N . LYS A 1 99 ? -9.68 3.109 12.984 1 95.19 99 LYS A N 1
ATOM 783 C CA . LYS A 1 99 ? -9.008 4.023 13.898 1 95.19 99 LYS A CA 1
ATOM 784 C C . LYS A 1 99 ? -7.535 3.654 14.062 1 95.19 99 LYS A C 1
ATOM 786 O O . LYS A 1 99 ? -7.188 2.475 14.133 1 95.19 99 LYS A O 1
ATOM 791 N N . VAL A 1 100 ? -6.707 4.617 14.094 1 95.44 100 VAL A N 1
ATOM 792 C CA . VAL A 1 100 ? -5.273 4.422 14.281 1 95.44 100 VAL A CA 1
ATOM 793 C C . VAL A 1 100 ? -4.816 5.141 15.547 1 95.44 100 VAL A C 1
ATOM 795 O O . VAL A 1 100 ? -5.109 6.324 15.742 1 95.44 100 VAL A O 1
ATOM 798 N N . TYR A 1 101 ? -4.043 4.359 16.375 1 93.56 101 TYR A N 1
ATOM 799 C CA . TYR A 1 101 ? -3.617 4.906 17.656 1 93.56 101 TYR A CA 1
ATOM 800 C C . TYR A 1 101 ? -2.107 4.801 17.828 1 93.56 101 TYR A C 1
ATOM 802 O O . TYR A 1 101 ? -1.503 3.797 17.453 1 93.56 101 TYR A O 1
ATOM 810 N N . ASP A 1 102 ? -1.567 5.824 18.344 1 92.69 102 ASP A N 1
ATOM 811 C CA . ASP A 1 102 ? -0.288 5.723 19.031 1 92.69 102 ASP A CA 1
ATOM 812 C C . ASP A 1 102 ? -0.492 5.551 20.531 1 92.69 102 ASP A C 1
ATOM 814 O O . ASP A 1 102 ? -0.798 6.512 21.25 1 92.69 102 ASP A O 1
ATOM 818 N N . LYS A 1 103 ? -0.309 4.324 20.953 1 90.38 103 LYS A N 1
ATOM 819 C CA . LYS A 1 103 ? -0.687 4.012 22.328 1 90.38 103 LYS A CA 1
ATOM 820 C C . LYS A 1 103 ? -2.145 4.379 22.594 1 90.38 103 LYS A C 1
ATOM 822 O O . LYS A 1 103 ? -3.051 3.842 21.969 1 90.38 103 LYS A O 1
ATOM 827 N N . GLU A 1 104 ? -2.408 5.297 23.484 1 88.94 104 GLU A N 1
ATOM 828 C CA . GLU A 1 104 ? -3.785 5.613 23.859 1 88.94 104 GLU A CA 1
ATOM 829 C C . GLU A 1 104 ? -4.309 6.816 23.078 1 88.94 104 GLU A C 1
ATOM 831 O O . GLU A 1 104 ? -5.488 7.156 23.172 1 88.94 104 GLU A O 1
ATOM 836 N N . ARG A 1 105 ? -3.5 7.379 22.25 1 88.44 105 ARG A N 1
ATOM 837 C CA . ARG A 1 105 ? -3.889 8.586 21.531 1 88.44 105 ARG A CA 1
ATOM 838 C C . ARG A 1 105 ? -4.312 8.266 20.109 1 88.44 105 ARG A C 1
ATOM 840 O O . ARG A 1 105 ? -3.541 7.68 19.344 1 88.44 105 ARG A O 1
ATOM 847 N N . ARG A 1 106 ? -5.531 8.75 19.781 1 92.12 106 ARG A N 1
ATOM 848 C CA . ARG A 1 106 ? -6.016 8.539 18.422 1 92.12 106 ARG A CA 1
ATOM 849 C C . ARG A 1 106 ? -5.332 9.492 17.438 1 92.12 106 ARG A C 1
ATOM 851 O O . ARG A 1 106 ? -5.316 10.703 17.656 1 92.12 106 ARG A O 1
ATOM 858 N N . VAL A 1 107 ? -4.824 9.031 16.453 1 90.19 107 VAL A N 1
ATOM 859 C CA . VAL A 1 107 ? -4.082 9.797 15.453 1 90.19 107 VAL A CA 1
ATOM 860 C C . VAL A 1 107 ? -4.965 10.055 14.242 1 90.19 107 VAL A C 1
ATOM 862 O O . VAL A 1 107 ? -4.918 11.133 13.648 1 90.19 107 VAL A O 1
ATOM 865 N N . LEU A 1 108 ? -5.719 9.102 13.883 1 92 108 LEU A N 1
ATOM 866 C CA . LEU A 1 108 ? -6.504 9.117 12.648 1 92 108 LEU A CA 1
ATOM 867 C C . LEU A 1 108 ? -7.742 8.234 12.789 1 92 108 LEU A C 1
ATOM 869 O O . LEU A 1 108 ? -7.723 7.234 13.508 1 92 108 LEU A O 1
ATOM 873 N N . SER A 1 109 ? -8.766 8.656 12.141 1 93.69 109 SER A N 1
ATOM 874 C CA . SER A 1 109 ? -9.961 7.836 11.977 1 93.69 109 SER A CA 1
ATOM 875 C C . SER A 1 109 ? -10.562 8 10.586 1 93.69 109 SER A C 1
ATOM 877 O O . SER A 1 109 ? -10.289 8.984 9.898 1 93.69 109 SER A O 1
ATOM 879 N N . GLY A 1 110 ? -11.266 7 10.195 1 93.31 110 GLY A N 1
ATOM 880 C CA . GLY A 1 110 ? -11.898 7.086 8.891 1 93.31 110 GLY A CA 1
ATOM 881 C C . GLY A 1 110 ? -12.938 6.004 8.656 1 93.31 110 GLY A C 1
ATOM 882 O O . GLY A 1 110 ? -13.219 5.203 9.547 1 93.31 110 GLY A O 1
ATOM 883 N N . VAL A 1 111 ? -13.602 6.156 7.551 1 92.69 111 VAL A N 1
ATOM 884 C CA . VAL A 1 111 ? -14.617 5.184 7.152 1 92.69 111 VAL A CA 1
ATOM 885 C C . VAL A 1 111 ? -14.359 4.727 5.719 1 92.69 111 VAL A C 1
ATOM 887 O O . VAL A 1 111 ? -14.117 5.551 4.832 1 92.69 111 VAL A O 1
ATOM 890 N N . LEU A 1 112 ? -14.242 3.441 5.586 1 89.44 112 LEU A N 1
ATOM 891 C CA . LEU A 1 112 ? -14.32 2.836 4.258 1 89.44 112 LEU A CA 1
ATOM 892 C C . LEU A 1 112 ? -15.758 2.428 3.934 1 89.44 112 LEU A C 1
ATOM 894 O O . LEU A 1 112 ? -16.281 1.466 4.504 1 89.44 112 LEU A O 1
ATOM 898 N N . GLU A 1 113 ? -16.312 3.143 2.934 1 87.38 113 GLU A N 1
ATOM 899 C CA . GLU A 1 113 ? -17.75 3 2.701 1 87.38 113 GLU A CA 1
ATOM 900 C C . GLU A 1 113 ? -18.016 2.332 1.356 1 87.38 113 GLU A C 1
ATOM 902 O O . GLU A 1 113 ? -17.422 2.693 0.343 1 87.38 113 GLU A O 1
ATOM 907 N N . MET A 1 114 ? -18.875 1.404 1.465 1 82.19 114 MET A N 1
ATOM 908 C CA . MET A 1 114 ? -19.406 0.776 0.256 1 82.19 114 MET A CA 1
ATOM 909 C C . MET A 1 114 ? -20.703 1.437 -0.176 1 82.19 114 MET A C 1
ATOM 911 O O . MET A 1 114 ? -21.625 1.583 0.628 1 82.19 114 MET A O 1
ATOM 915 N N . SER A 1 115 ? -20.688 2.045 -1.355 1 78.56 115 SER A N 1
ATOM 916 C CA . SER A 1 115 ? -21.922 2.629 -1.866 1 78.56 115 SER A CA 1
ATOM 917 C C . SER A 1 115 ? -22.328 1.997 -3.193 1 78.56 115 SER A C 1
ATOM 919 O O . SER A 1 115 ? -21.5 1.375 -3.867 1 78.56 115 SER A O 1
ATOM 921 N N . ASN A 1 116 ? -23.703 2.08 -3.305 1 69.38 116 ASN A N 1
ATOM 922 C CA . ASN A 1 116 ? -24.188 1.638 -4.609 1 69.38 116 ASN A CA 1
ATOM 923 C C . ASN A 1 116 ? -24 2.715 -5.672 1 69.38 116 ASN A C 1
ATOM 925 O O . ASN A 1 116 ? -24.141 3.904 -5.391 1 69.38 116 ASN A O 1
ATOM 929 N N . SER A 1 117 ? -23.359 2.492 -6.684 1 59.16 117 SER A N 1
ATOM 930 C CA . SER A 1 117 ? -23.234 3.449 -7.777 1 59.16 117 SER A CA 1
ATOM 931 C C . SER A 1 117 ? -24.578 3.748 -8.406 1 59.16 117 SER A C 1
ATOM 933 O O . SER A 1 117 ? -25.328 2.828 -8.758 1 59.16 117 SER A O 1
ATOM 935 N N . ASN A 1 118 ? -25.438 4.816 -7.809 1 50.78 118 ASN A N 1
ATOM 936 C CA . ASN A 1 118 ? -26.688 5.184 -8.461 1 50.78 118 ASN A CA 1
ATOM 937 C C . ASN A 1 118 ? -26.453 5.574 -9.922 1 50.78 118 ASN A C 1
ATOM 939 O O . ASN A 1 118 ? -26.578 6.746 -10.281 1 50.78 118 ASN A O 1
ATOM 943 N N . SER A 1 119 ? -25.578 5.559 -10.633 1 47.91 119 SER A N 1
ATOM 944 C CA . SER A 1 119 ? -25.812 6.176 -11.93 1 47.91 119 SER A CA 1
ATOM 945 C C . SER A 1 119 ? -27.219 5.891 -12.438 1 47.91 119 SER A C 1
ATOM 947 O O . SER A 1 119 ? -27.703 4.762 -12.328 1 47.91 119 SER A O 1
ATOM 949 N N . SER A 1 120 ? -28.219 6.934 -12.492 1 40.59 120 SER A N 1
ATOM 950 C CA . SER A 1 120 ? -29.5 6.988 -13.188 1 40.59 120 SER A CA 1
ATOM 951 C C . SER A 1 120 ? -29.484 6.125 -14.438 1 40.59 120 SER A C 1
ATOM 953 O O . SER A 1 120 ? -30.516 5.973 -15.109 1 40.59 120 SER A O 1
ATOM 955 N N . VAL A 1 121 ? -28.625 6.547 -15.547 1 39.72 121 VAL A N 1
ATOM 956 C CA . VAL A 1 121 ? -29.172 6 -16.797 1 39.72 121 VAL A CA 1
ATOM 957 C C . VAL A 1 121 ? -29.578 4.539 -16.578 1 39.72 121 VAL A C 1
ATOM 959 O O . VAL A 1 121 ? -29.016 3.852 -15.727 1 39.72 121 VAL A O 1
ATOM 962 N N . ALA A 1 122 ? -30.531 4.125 -17.453 1 35.59 122 ALA A N 1
ATOM 963 C CA . ALA A 1 122 ? -31.312 2.902 -17.625 1 35.59 122 ALA A CA 1
ATOM 964 C C . ALA A 1 122 ? -30.484 1.671 -17.281 1 35.59 122 ALA A C 1
ATOM 966 O O . ALA A 1 122 ? -30.953 0.779 -16.562 1 35.59 122 ALA A O 1
ATOM 967 N N . GLU A 1 123 ? -29.688 1.244 -18.328 1 38.62 123 GLU A N 1
ATOM 968 C CA . GLU A 1 123 ? -29.5 -0.163 -18.672 1 38.62 123 GLU A CA 1
ATOM 969 C C . GLU A 1 123 ? -28.734 -0.907 -17.578 1 38.62 123 GLU A C 1
ATOM 971 O O . GLU A 1 123 ? -29.156 -1.982 -17.156 1 38.62 123 GLU A O 1
ATOM 976 N N . SER A 1 124 ? -27.328 -1.152 -17.859 1 41.62 124 SER A N 1
ATOM 977 C CA . SER A 1 124 ? -26.734 -2.445 -17.547 1 41.62 124 SER A CA 1
ATOM 978 C C . SER A 1 124 ? -26.547 -2.625 -16.047 1 41.62 124 SER A C 1
ATOM 980 O O . SER A 1 124 ? -26.141 -1.697 -15.344 1 41.62 124 SER A O 1
ATOM 982 N N . ARG A 1 125 ? -27.297 -3.441 -15.336 1 41.25 125 ARG A N 1
ATOM 983 C CA . ARG A 1 125 ? -27.547 -4.168 -14.094 1 41.25 125 ARG A CA 1
ATOM 984 C C . ARG A 1 125 ? -26.281 -4.227 -13.234 1 41.25 125 ARG A C 1
ATOM 986 O O . ARG A 1 125 ? -26.281 -4.859 -12.172 1 41.25 125 ARG A O 1
ATOM 993 N N . SER A 1 126 ? -25.109 -4.129 -13.742 1 46.12 126 SER A N 1
ATOM 994 C CA . SER A 1 126 ? -24.109 -4.586 -12.773 1 46.12 126 SER A CA 1
ATOM 995 C C . SER A 1 126 ? -23.953 -3.594 -11.625 1 46.12 126 SER A C 1
ATOM 997 O O . SER A 1 126 ? -23.625 -2.43 -11.844 1 46.12 126 SER A O 1
ATOM 999 N N . ASN A 1 127 ? -24.984 -3.451 -10.742 1 50.38 127 ASN A N 1
ATOM 1000 C CA . ASN A 1 127 ? -24.906 -2.846 -9.414 1 50.38 127 ASN A CA 1
ATOM 1001 C C . ASN A 1 127 ? -23.469 -2.832 -8.891 1 50.38 127 ASN A C 1
ATOM 1003 O O . ASN A 1 127 ? -23.109 -3.646 -8.039 1 50.38 127 ASN A O 1
ATOM 1007 N N . ALA A 1 128 ? -22.656 -2.207 -9.664 1 58.78 128 ALA A N 1
ATOM 1008 C CA . ALA A 1 128 ? -21.25 -2.213 -9.25 1 58.78 128 ALA A CA 1
ATOM 1009 C C . ALA A 1 128 ? -21.062 -1.413 -7.961 1 58.78 128 ALA A C 1
ATOM 1011 O O . ALA A 1 128 ? -21.562 -0.292 -7.84 1 58.78 128 ALA A O 1
ATOM 1012 N N . LYS A 1 129 ? -20.734 -2.064 -6.836 1 67.38 129 LYS A N 1
ATOM 1013 C CA . LYS A 1 129 ? -20.391 -1.448 -5.562 1 67.38 129 LYS A CA 1
ATOM 1014 C C . LYS A 1 129 ? -19.172 -0.531 -5.707 1 67.38 129 LYS A C 1
ATOM 1016 O O . LYS A 1 129 ? -18.25 -0.836 -6.457 1 67.38 129 LYS A O 1
ATOM 1021 N N . LYS A 1 130 ? -19.438 0.713 -5.305 1 73.06 130 LYS A N 1
ATOM 1022 C CA . LYS A 1 130 ? -18.344 1.683 -5.238 1 73.06 130 LYS A CA 1
ATOM 1023 C C . LYS A 1 130 ? -17.859 1.858 -3.805 1 73.06 130 LYS A C 1
ATOM 1025 O O . LYS A 1 130 ? -18.656 1.902 -2.867 1 73.06 130 LYS A O 1
ATOM 1030 N N . TRP A 1 131 ? -16.469 1.781 -3.699 1 80.12 131 TRP A N 1
ATOM 1031 C CA . TRP A 1 131 ? -15.891 1.995 -2.381 1 80.12 131 TRP A CA 1
ATOM 1032 C C . TRP A 1 131 ? -15.305 3.398 -2.266 1 80.12 131 TRP A C 1
ATOM 1034 O O . TRP A 1 131 ? -14.695 3.904 -3.213 1 80.12 131 TRP A O 1
ATOM 1044 N N . SER A 1 132 ? -15.578 4.035 -1.163 1 83.25 132 SER A N 1
ATOM 1045 C CA . SER A 1 132 ? -15.016 5.344 -0.855 1 83.25 132 SER A CA 1
ATOM 1046 C C . SER A 1 132 ? -14.438 5.383 0.557 1 83.25 132 SER A C 1
ATOM 1048 O O . SER A 1 132 ? -14.789 4.551 1.396 1 83.25 132 SER A O 1
ATOM 1050 N N . MET A 1 133 ? -13.5 6.34 0.725 1 87.31 133 MET A N 1
ATOM 1051 C CA . MET A 1 133 ? -12.859 6.449 2.033 1 87.31 133 MET A CA 1
ATOM 1052 C C . MET A 1 133 ? -12.836 7.902 2.504 1 87.31 133 MET A C 1
ATOM 1054 O O . MET A 1 133 ? -12.578 8.812 1.716 1 87.31 133 MET A O 1
ATOM 1058 N N . SER A 1 134 ? -13.242 8.109 3.697 1 88.06 134 SER A N 1
ATOM 1059 C CA . SER A 1 134 ? -13.086 9.391 4.375 1 88.06 134 SER A CA 1
ATOM 1060 C C . SER A 1 134 ? -12.195 9.266 5.609 1 88.06 134 SER A C 1
ATOM 1062 O O . SER A 1 134 ? -12.148 8.203 6.238 1 88.06 134 SER A O 1
ATOM 1064 N N . CYS A 1 135 ? -11.406 10.297 5.852 1 89.31 135 CYS A N 1
ATOM 1065 C CA . CYS A 1 135 ? -10.477 10.266 6.977 1 89.31 135 CYS A CA 1
ATOM 1066 C C . CYS A 1 135 ? -10.578 11.547 7.793 1 89.31 135 CYS A C 1
ATOM 1068 O O . CYS A 1 135 ? -10.945 12.602 7.266 1 89.31 135 CYS A O 1
ATOM 1070 N N . ASP A 1 136 ? -10.32 11.43 9.047 1 87.31 136 ASP A N 1
ATOM 1071 C CA . ASP A 1 136 ? -10.219 12.539 9.984 1 87.31 136 ASP A CA 1
ATOM 1072 C C . ASP A 1 136 ? -8.977 12.406 10.859 1 87.31 136 ASP A C 1
ATOM 1074 O O . ASP A 1 136 ? -8.734 11.352 11.453 1 87.31 136 ASP A O 1
ATOM 1078 N N . THR A 1 137 ? -8.133 13.414 10.75 1 84 137 THR A N 1
ATOM 1079 C CA . THR A 1 137 ? -6.914 13.391 11.562 1 84 137 THR A CA 1
ATOM 1080 C C . THR A 1 137 ? -7.164 14.031 12.922 1 84 137 THR A C 1
ATOM 1082 O O . THR A 1 137 ? -7.945 14.977 13.039 1 84 137 THR A O 1
ATOM 1085 N N . GLU A 1 138 ? -6.723 13.422 13.945 1 76.75 138 GLU A N 1
ATOM 1086 C CA . GLU A 1 138 ? -6.824 13.953 15.297 1 76.75 138 GLU A CA 1
ATOM 1087 C C . GLU A 1 138 ? -5.449 14.289 15.867 1 76.75 138 GLU A C 1
ATOM 1089 O O . GLU A 1 138 ? -5.172 14.008 17.031 1 76.75 138 GLU A O 1
ATOM 1094 N N . ILE A 1 139 ? -4.492 14.727 14.938 1 65.62 139 ILE A N 1
ATOM 1095 C CA . ILE A 1 139 ? -3.172 15.062 15.461 1 65.62 139 ILE A CA 1
ATOM 1096 C C . ILE A 1 139 ? -3.176 16.484 16 1 65.62 139 ILE A C 1
ATOM 1098 O O . ILE A 1 139 ? -3.672 17.406 15.344 1 65.62 139 ILE A O 1
ATOM 1102 N N . SER A 1 140 ? -3.234 16.656 17.297 1 56.72 140 SER A N 1
ATOM 1103 C CA . SER A 1 140 ? -3.172 18 17.859 1 56.72 140 SER A CA 1
ATOM 1104 C C . SER A 1 140 ? -1.729 18.469 18.031 1 56.72 140 SER A C 1
ATOM 1106 O O . SER A 1 140 ? -0.834 17.641 18.266 1 56.72 140 SER A O 1
ATOM 1108 N N . ALA A 1 141 ? -1.354 19.625 17.484 1 53.62 141 ALA A N 1
ATOM 1109 C CA . ALA A 1 141 ? -0.057 20.266 17.688 1 53.62 141 ALA A CA 1
ATOM 1110 C C . ALA A 1 141 ? 0.478 19.953 19.094 1 53.62 141 ALA A C 1
ATOM 1112 O O . ALA A 1 141 ? 1.691 19.859 19.281 1 53.62 141 ALA A O 1
ATOM 1113 N N . SER A 1 142 ? -0.344 20.016 19.953 1 49.75 142 SER A N 1
ATOM 1114 C CA . SER A 1 142 ? 0.111 19.938 21.328 1 49.75 142 SER A CA 1
ATOM 1115 C C . SER A 1 142 ? 0.423 18.5 21.734 1 49.75 142 SER A C 1
ATOM 1117 O O . SER A 1 142 ? 1.006 18.266 22.797 1 49.75 142 SER A O 1
ATOM 1119 N N . SER A 1 143 ? 0.04 17.656 20.906 1 53.09 143 SER A N 1
ATOM 1120 C CA . SER A 1 143 ? 0.109 16.297 21.422 1 53.09 143 SER A CA 1
ATOM 1121 C C . SER A 1 143 ? 1.438 15.633 21.062 1 53.09 143 SER A C 1
ATOM 1123 O O . SER A 1 143 ? 2.098 16.031 20.109 1 53.09 143 SER A O 1
ATOM 1125 N N . GLY A 1 144 ? 2.334 15.281 22.031 1 54.12 144 GLY A N 1
ATOM 1126 C CA . GLY A 1 144 ? 3.646 14.656 22.094 1 54.12 144 GLY A CA 1
ATOM 1127 C C . GLY A 1 144 ? 3.92 13.734 20.922 1 54.12 144 GLY A C 1
ATOM 1128 O O . GLY A 1 144 ? 5.023 13.211 20.781 1 54.12 144 GLY A O 1
ATOM 1129 N N . LEU A 1 145 ? 2.902 13.297 20.359 1 57.66 145 LEU A N 1
ATOM 1130 C CA . LEU A 1 145 ? 3.291 12.219 19.469 1 57.66 145 LEU A CA 1
ATOM 1131 C C . LEU A 1 145 ? 4.145 12.75 18.312 1 57.66 145 LEU A C 1
ATOM 1133 O O . LEU A 1 145 ? 5.234 12.234 18.062 1 57.66 145 LEU A O 1
ATOM 1137 N N . PHE A 1 146 ? 3.605 13.461 17.469 1 57.53 146 PHE A N 1
ATOM 1138 C CA . PHE A 1 146 ? 4.316 13.984 16.297 1 57.53 146 PHE A CA 1
ATOM 1139 C C . PHE A 1 146 ? 4.668 15.453 16.5 1 57.53 146 PHE A C 1
ATOM 1141 O O . PHE A 1 146 ? 3.93 16.328 16.047 1 57.53 146 PHE A O 1
ATOM 1148 N N . LYS A 1 147 ? 5.453 15.602 17.656 1 56.22 147 LYS A N 1
ATOM 1149 C CA . LYS A 1 147 ? 5.805 16.984 17.969 1 56.22 147 LYS A CA 1
ATOM 1150 C C . LYS A 1 147 ? 6.332 17.719 16.75 1 56.22 147 LYS A C 1
ATOM 1152 O O . LYS A 1 147 ? 7.262 17.25 16.094 1 56.22 147 LYS A O 1
ATOM 1157 N N . GLY A 1 148 ? 5.484 18.469 16.234 1 52.88 148 GLY A N 1
ATOM 1158 C CA . GLY A 1 148 ? 5.918 19.391 15.188 1 52.88 148 GLY A CA 1
ATOM 1159 C C . GLY A 1 148 ? 7.098 20.25 15.609 1 52.88 148 GLY A C 1
ATOM 1160 O O . GLY A 1 148 ? 7.43 20.312 16.797 1 52.88 148 GLY A O 1
ATOM 1161 N N . LYS A 1 149 ? 7.977 20.641 14.766 1 51.75 149 LYS A N 1
ATOM 1162 C CA . LYS A 1 149 ? 9.117 21.5 15.062 1 51.75 149 LYS A CA 1
ATOM 1163 C C . LYS A 1 149 ? 8.719 22.641 16 1 51.75 149 LYS A C 1
ATOM 1165 O O . LYS A 1 149 ? 7.727 23.328 15.766 1 51.75 149 LYS A O 1
ATOM 1170 N N . HIS A 1 150 ? 9.008 22.422 17.375 1 44.19 150 HIS A N 1
ATOM 1171 C CA . HIS A 1 150 ? 8.867 23.562 18.266 1 44.19 150 HIS A CA 1
ATOM 1172 C C . HIS A 1 150 ? 9.492 24.812 17.672 1 44.19 150 HIS A C 1
ATOM 1174 O O . HIS A 1 150 ? 10.703 25 17.734 1 44.19 150 HIS A O 1
ATOM 1180 N N . VAL A 1 151 ? 9.242 25.312 16.5 1 45.78 151 VAL A N 1
ATOM 1181 C CA . VAL A 1 151 ? 9.75 26.688 16.391 1 45.78 151 VAL A CA 1
ATOM 1182 C C . VAL A 1 151 ? 9.188 27.531 17.531 1 45.78 151 VAL A C 1
ATOM 1184 O O . VAL A 1 151 ? 8.086 27.281 18.016 1 45.78 151 VAL A O 1
ATOM 1187 N N . SER A 1 152 ? 9.797 28.625 18.062 1 42.72 152 SER A N 1
ATOM 1188 C CA . SER A 1 152 ? 9.344 29.656 19 1 42.72 152 SER A CA 1
ATOM 1189 C C . SER A 1 152 ? 7.824 29.766 19 1 42.72 152 SER A C 1
ATOM 1191 O O . SER A 1 152 ? 7.148 29.172 18.156 1 42.72 152 SER A O 1
ATOM 1193 N N . SER A 1 153 ? 7.168 31.062 19.109 1 42.38 153 SER A N 1
ATOM 1194 C CA . SER A 1 153 ? 5.84 31.609 19.328 1 42.38 153 SER A CA 1
ATOM 1195 C C . SER A 1 153 ? 4.781 30.875 18.516 1 42.38 153 SER A C 1
ATOM 1197 O O . SER A 1 153 ? 3.592 30.953 18.828 1 42.38 153 SER A O 1
ATOM 1199 N N . LEU A 1 154 ? 4.715 30.953 17.047 1 45.59 154 LEU A N 1
ATOM 1200 C CA . LEU A 1 154 ? 3.691 30.938 16 1 45.59 154 LEU A CA 1
ATOM 1201 C C . LEU A 1 154 ? 3.162 29.516 15.789 1 45.59 154 LEU A C 1
ATOM 1203 O O . LEU A 1 154 ? 3.812 28.547 16.172 1 45.59 154 LEU A O 1
ATOM 1207 N N . GLU A 1 155 ? 1.977 29.266 14.891 1 50.75 155 G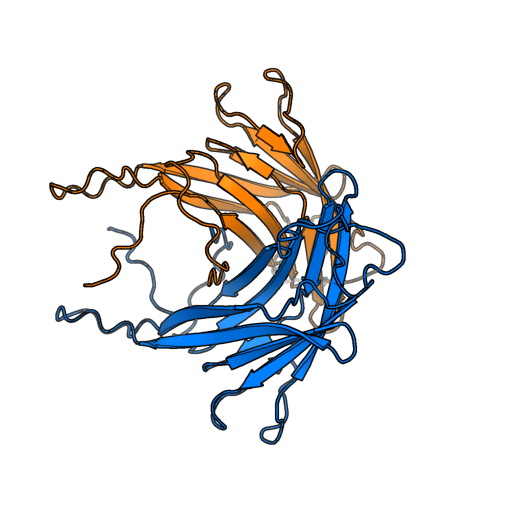LU A N 1
ATOM 1208 C CA . GLU A 1 155 ? 1.111 28.203 14.414 1 50.75 155 GLU A CA 1
ATOM 1209 C C . GLU A 1 155 ? 1.927 26.969 14.008 1 50.75 155 GLU A C 1
ATOM 1211 O O . GLU A 1 155 ? 2.637 27 13 1 50.75 155 GLU A O 1
ATOM 1216 N N . LEU A 1 156 ? 2.623 26.359 14.805 1 51.62 156 LEU A N 1
ATOM 1217 C CA . LEU A 1 156 ? 3.359 25.172 14.406 1 51.62 156 LEU A CA 1
ATOM 1218 C C . LEU A 1 156 ? 2.555 24.344 13.406 1 51.62 156 LEU A C 1
ATOM 1220 O O . LEU A 1 156 ? 1.364 24.109 13.617 1 51.62 156 LEU A O 1
ATOM 1224 N N . PRO A 1 157 ? 3.035 24.266 12.242 1 59.66 157 PRO A N 1
ATOM 1225 C CA . PRO A 1 157 ? 2.246 23.531 11.25 1 59.66 157 PRO A CA 1
ATOM 1226 C C . PRO A 1 157 ? 1.923 22.109 11.688 1 59.66 157 PRO A C 1
ATOM 1228 O O . PRO A 1 157 ? 2.697 21.5 12.422 1 59.66 157 PRO A O 1
ATOM 1231 N N . CYS A 1 158 ? 0.649 21.703 11.836 1 68.06 158 CYS A N 1
ATOM 1232 C CA . CYS A 1 158 ? 0.125 20.375 12.117 1 68.06 158 CYS A CA 1
ATOM 1233 C C . CYS A 1 158 ? 0.676 19.359 11.125 1 68.06 158 CYS A C 1
ATOM 1235 O O . CYS A 1 158 ? 0.799 19.641 9.93 1 68.06 158 CYS A O 1
ATOM 1237 N N . PRO A 1 159 ? 1.23 18.234 11.656 1 80.88 159 PRO A N 1
ATOM 1238 C CA . PRO A 1 159 ? 1.67 17.172 10.742 1 80.88 159 PRO A CA 1
ATOM 1239 C C . PRO A 1 159 ? 0.611 16.812 9.703 1 80.88 159 PRO A C 1
ATOM 1241 O O . PRO A 1 159 ? -0.583 17.016 9.938 1 80.88 159 PRO A O 1
ATOM 1244 N N . GLU A 1 160 ? 1.14 16.516 8.609 1 83.81 160 GLU A N 1
ATOM 1245 C CA . GLU A 1 160 ? 0.268 16.016 7.551 1 83.81 160 GLU A CA 1
ATOM 1246 C C . GLU A 1 160 ? 0.219 14.492 7.543 1 83.81 160 GLU A C 1
ATOM 1248 O O . GLU A 1 160 ? 1.247 13.828 7.703 1 83.81 160 GLU A O 1
ATOM 1253 N N . ILE A 1 161 ? -0.981 14 7.457 1 88.56 161 ILE A N 1
ATOM 1254 C CA . ILE A 1 161 ? -1.153 12.555 7.418 1 88.56 161 ILE A CA 1
ATOM 1255 C C . ILE A 1 161 ? -1.772 12.141 6.086 1 88.56 161 ILE A C 1
ATOM 1257 O O . ILE A 1 161 ? -2.746 12.75 5.633 1 88.56 161 ILE A O 1
ATOM 1261 N N . GLU A 1 162 ? -1.152 11.258 5.402 1 87.81 162 GLU A N 1
ATOM 1262 C CA . GLU A 1 162 ? -1.693 10.633 4.203 1 87.81 162 GLU A CA 1
ATOM 1263 C C . GLU A 1 162 ? -2.016 9.156 4.445 1 87.81 162 GLU A C 1
ATOM 1265 O O . GLU A 1 162 ? -1.242 8.445 5.094 1 87.81 162 GLU A O 1
ATOM 1270 N N . VAL A 1 163 ? -3.193 8.766 3.959 1 90.94 163 VAL A N 1
ATOM 1271 C CA . VAL A 1 163 ? -3.607 7.375 4.09 1 90.94 163 VAL A CA 1
ATOM 1272 C C . VAL A 1 163 ? -3.936 6.805 2.711 1 90.94 163 VAL A C 1
ATOM 1274 O O . VAL A 1 163 ? -4.664 7.426 1.932 1 90.94 163 VAL A O 1
ATOM 1277 N N . TYR A 1 164 ? -3.291 5.68 2.438 1 88.31 164 TYR A N 1
ATOM 1278 C CA . TYR A 1 164 ? -3.625 4.938 1.228 1 88.31 164 TYR A CA 1
ATOM 1279 C C . TYR A 1 164 ? -4.016 3.502 1.559 1 88.31 164 TYR A C 1
ATOM 1281 O O . TYR A 1 164 ? -3.385 2.861 2.402 1 88.31 164 TYR A O 1
ATOM 1289 N N . VAL A 1 165 ? -5.125 3.049 0.921 1 89.75 165 VAL A N 1
ATOM 1290 C CA . VAL A 1 165 ? -5.484 1.637 1.001 1 89.75 165 VAL A CA 1
ATOM 1291 C C . VAL A 1 165 ? -5.574 1.046 -0.405 1 89.75 165 VAL A C 1
ATOM 1293 O O . VAL A 1 165 ? -5.938 1.741 -1.355 1 89.75 165 VAL A O 1
ATOM 1296 N N . ALA A 1 166 ? -5.121 -0.173 -0.518 1 85.5 166 ALA A N 1
ATOM 1297 C CA . ALA A 1 166 ? -5.23 -0.874 -1.794 1 85.5 166 ALA A CA 1
ATOM 1298 C C . ALA A 1 166 ? -5.812 -2.273 -1.603 1 85.5 166 ALA A C 1
ATOM 1300 O O . ALA A 1 166 ? -5.535 -2.936 -0.601 1 85.5 166 ALA A O 1
ATOM 1301 N N . GLY A 1 167 ? -6.602 -2.617 -2.572 1 84.31 167 GLY A N 1
ATOM 1302 C CA . GLY A 1 167 ? -7.207 -3.938 -2.582 1 84.31 167 GLY A CA 1
ATOM 1303 C C . GLY A 1 167 ? -8.047 -4.199 -3.816 1 84.31 167 GLY A C 1
ATOM 1304 O O . GLY A 1 167 ? -7.883 -3.531 -4.84 1 84.31 167 GLY A O 1
ATOM 1305 N N . CYS A 1 168 ? -8.789 -5.332 -3.781 1 76.69 168 CYS A N 1
ATOM 1306 C CA . CYS A 1 168 ? -9.57 -5.691 -4.957 1 76.69 168 CYS A CA 1
ATOM 1307 C C . CYS A 1 168 ? -10.977 -6.133 -4.562 1 76.69 168 CYS A C 1
ATOM 1309 O O . CYS A 1 168 ? -11.195 -6.57 -3.432 1 76.69 168 CYS A O 1
ATOM 1311 N N . TYR A 1 169 ? -11.914 -5.547 -5.316 1 67.94 169 TYR A N 1
ATOM 1312 C CA . TYR A 1 169 ? -13.273 -6.047 -5.18 1 67.94 169 TYR A CA 1
ATOM 1313 C C . TYR A 1 169 ? -13.766 -6.652 -6.484 1 67.94 169 TYR A C 1
ATOM 1315 O O . TYR A 1 169 ? -13.328 -6.258 -7.566 1 67.94 169 TYR A O 1
ATOM 1323 N N . LEU A 1 170 ? -14.031 -7.785 -6.594 1 53.5 170 LEU A N 1
ATOM 1324 C CA . LEU A 1 170 ? -14.5 -8.461 -7.797 1 53.5 170 LEU A CA 1
ATOM 1325 C C . LEU A 1 170 ? -15.75 -7.781 -8.352 1 53.5 170 LEU A C 1
ATOM 1327 O O . LEU A 1 170 ? -16.672 -8.453 -8.82 1 53.5 170 LEU A O 1
ATOM 1331 N N . GLY A 1 171 ? -16.172 -6.598 -8.164 1 44.44 171 GLY A N 1
ATOM 1332 C CA . GLY A 1 171 ? -17.391 -6.164 -8.836 1 44.44 171 GLY A CA 1
ATOM 1333 C C . GLY A 1 171 ? -17.25 -6.109 -10.344 1 44.44 171 GLY A C 1
ATOM 1334 O O . GLY A 1 171 ? -16.234 -6.535 -10.898 1 44.44 171 GLY A O 1
ATOM 1335 N N . THR A 1 172 ? -18.062 -4.91 -11.086 1 38.62 172 THR A N 1
ATOM 1336 C CA . THR A 1 172 ? -18.438 -4.836 -12.492 1 38.62 172 THR A CA 1
ATOM 1337 C C . THR A 1 172 ? -17.203 -4.754 -13.383 1 38.62 172 THR A C 1
ATOM 1339 O O . THR A 1 172 ? -16.219 -4.121 -13.023 1 38.62 172 THR A O 1
ATOM 1342 N N . GLN A 1 173 ? -17.031 -5.738 -14.328 1 34.5 173 GLN A N 1
ATOM 1343 C CA . GLN A 1 173 ? -16.234 -5.785 -15.547 1 34.5 173 GLN A CA 1
ATOM 1344 C C . GLN A 1 173 ? -16.156 -4.41 -16.203 1 34.5 173 GLN A C 1
ATOM 1346 O O . GLN A 1 173 ? -17.172 -3.738 -16.375 1 34.5 173 GLN A O 1
ATOM 1351 N N . LEU A 1 174 ? -15.203 -3.664 -16.031 1 33.78 174 LEU A N 1
ATOM 1352 C CA . LEU A 1 174 ? -15.086 -2.594 -17.016 1 33.78 174 LEU A CA 1
ATOM 1353 C C . LEU A 1 174 ? -15.391 -3.109 -18.422 1 33.78 174 LEU A C 1
ATOM 1355 O O . LEU A 1 174 ? -15 -4.219 -18.781 1 33.78 174 LEU A O 1
ATOM 1359 N N . PRO A 1 175 ? -16.453 -2.51 -19.094 1 31.05 175 PRO A N 1
ATOM 1360 C CA . PRO A 1 175 ? -16.672 -2.795 -20.516 1 31.05 175 PRO A CA 1
ATOM 1361 C C . PRO A 1 175 ? -15.383 -2.672 -21.344 1 31.05 175 PRO A C 1
ATOM 1363 O O . PRO A 1 175 ? -14.672 -1.669 -21.234 1 31.05 175 PRO A O 1
ATOM 1366 N N . GLU A 1 176 ? -14.57 -3.732 -21.516 1 27.62 176 GLU A N 1
ATOM 1367 C CA . GLU A 1 176 ? -13.742 -3.688 -22.719 1 27.62 176 GLU A CA 1
ATOM 1368 C C . GLU A 1 176 ? -14.516 -3.1 -23.891 1 27.62 176 GLU A C 1
ATOM 1370 O O . GLU A 1 176 ? -15.625 -3.549 -24.203 1 27.62 176 GLU A O 1
ATOM 1375 N N . GLU A 1 177 ? -14.344 -1.727 -24.094 1 24.16 177 GLU A N 1
ATOM 1376 C CA . GLU A 1 177 ? -14.844 -1.401 -25.438 1 24.16 177 GLU A CA 1
ATOM 1377 C C . GLU A 1 177 ? -14.555 -2.527 -26.422 1 24.16 177 GLU A C 1
ATOM 1379 O O . GLU A 1 177 ? -13.414 -2.979 -26.531 1 24.16 177 GLU A O 1
ATOM 1384 N N . ALA A 1 178 ? -15.609 -3.193 -26.906 1 24.72 178 ALA A N 1
ATOM 1385 C CA . ALA A 1 178 ? -15.586 -3.869 -28.203 1 24.72 178 ALA A CA 1
ATOM 1386 C C . ALA A 1 178 ? -15.016 -2.959 -29.281 1 24.72 178 ALA A C 1
ATOM 1388 O O . ALA A 1 178 ? -15.344 -1.771 -29.344 1 24.72 178 ALA A O 1
ATOM 1389 N N . MET B 1 1 ? -8.75 1.157 -5.246 1 32.28 1 MET B N 1
ATOM 1390 C CA . MET B 1 1 ? -7.957 1.854 -4.238 1 32.28 1 MET B CA 1
ATOM 1391 C C . MET B 1 1 ? -8.68 3.104 -3.746 1 32.28 1 MET B C 1
ATOM 1393 O O . MET B 1 1 ? -9.195 3.883 -4.547 1 32.28 1 MET B O 1
ATOM 1397 N N . ILE B 1 2 ? -9.344 3.002 -2.635 1 42.84 2 ILE B N 1
ATOM 1398 C CA . ILE B 1 2 ? -10 4.156 -2.027 1 42.84 2 ILE B CA 1
ATOM 1399 C C . ILE B 1 2 ? -8.945 5.125 -1.501 1 42.84 2 ILE B C 1
ATOM 1401 O O . ILE B 1 2 ? -7.988 4.715 -0.84 1 42.84 2 ILE B O 1
ATOM 1405 N N . GLU B 1 3 ? -8.703 6.25 -2.162 1 44.31 3 GLU B N 1
ATOM 1406 C CA . GLU B 1 3 ? -7.84 7.312 -1.649 1 44.31 3 GLU B CA 1
ATOM 1407 C C . GLU B 1 3 ? -8.523 8.086 -0.522 1 44.31 3 GLU B C 1
ATOM 1409 O O . GLU B 1 3 ? -9.656 8.531 -0.672 1 44.31 3 GLU B O 1
ATOM 1414 N N . GLY B 1 4 ? -8.602 7.812 0.575 1 39.75 4 GLY B N 1
ATOM 1415 C CA . GLY B 1 4 ? -9 8.844 1.52 1 39.75 4 GLY B CA 1
ATOM 1416 C C . GLY B 1 4 ? -7.871 9.781 1.897 1 39.75 4 GLY B C 1
ATOM 1417 O O . GLY B 1 4 ? -7.023 9.438 2.725 1 39.75 4 GLY B O 1
ATOM 1418 N N . ALA B 1 5 ? -7.188 10.352 0.925 1 40.88 5 ALA B N 1
ATOM 1419 C CA . ALA B 1 5 ? -6.164 11.32 1.326 1 40.88 5 ALA B CA 1
ATOM 1420 C C . ALA B 1 5 ? -6.789 12.5 2.059 1 40.88 5 ALA B C 1
ATOM 1422 O O . ALA B 1 5 ? -7.895 12.938 1.727 1 40.88 5 ALA B O 1
ATOM 1423 N N . SER B 1 6 ? -6.602 12.719 3.357 1 42.31 6 SER B N 1
ATOM 1424 C CA . SER B 1 6 ? -6.707 14.133 3.713 1 42.31 6 SER B CA 1
ATOM 1425 C C . SER B 1 6 ? -6.07 15.016 2.648 1 42.31 6 SER B C 1
ATOM 1427 O O . SER B 1 6 ? -5.004 14.695 2.119 1 42.31 6 SER B O 1
ATOM 1429 N N . LYS B 1 7 ? -7.023 15.75 2.031 1 37.56 7 LYS B N 1
ATOM 1430 C CA . LYS B 1 7 ? -6.809 16.578 0.849 1 37.56 7 LYS B CA 1
ATOM 1431 C C . LYS B 1 7 ? -5.613 17.5 1.04 1 37.56 7 LYS B C 1
ATOM 1433 O O . LYS B 1 7 ? -5.625 18.375 1.92 1 37.56 7 LYS B O 1
ATOM 1438 N N . PRO B 1 8 ? -4.34 17.125 0.912 1 37.12 8 PRO B N 1
ATOM 1439 C CA . PRO B 1 8 ? -3.555 18.359 0.817 1 37.12 8 PRO B CA 1
ATOM 1440 C C . PRO B 1 8 ? -4.188 19.391 -0.111 1 37.12 8 PRO B C 1
ATOM 1442 O O . PRO B 1 8 ? -4.949 19.031 -1.013 1 37.12 8 PRO B O 1
ATOM 1445 N N . SER B 1 9 ? -4.227 20.672 0.314 1 34.06 9 SER B N 1
ATOM 1446 C CA . SER B 1 9 ? -4.715 21.859 -0.367 1 34.06 9 SER B CA 1
ATOM 1447 C C . SER B 1 9 ? -4.469 21.781 -1.87 1 34.06 9 SER B C 1
ATOM 1449 O O . SER B 1 9 ? -3.682 20.953 -2.332 1 34.06 9 SER B O 1
ATOM 1451 N N . MET B 1 10 ? -4.629 23.094 -2.633 1 33.16 10 MET B N 1
ATOM 1452 C CA . MET B 1 10 ? -4.922 23.719 -3.922 1 33.16 10 MET B CA 1
ATOM 1453 C C . MET B 1 10 ? -3.811 23.438 -4.926 1 33.16 10 MET B C 1
ATOM 1455 O O . MET B 1 10 ? -3.771 24.031 -6.004 1 33.16 10 MET B O 1
ATOM 1459 N N . LYS B 1 11 ? -2.652 22.75 -4.758 1 39.22 11 LYS B N 1
ATOM 1460 C CA . LYS B 1 11 ? -1.711 23.297 -5.727 1 39.22 11 LYS B CA 1
ATOM 1461 C C . LYS B 1 11 ? -2.055 22.859 -7.145 1 39.22 11 LYS B C 1
ATOM 1463 O O . LYS B 1 11 ? -2.744 21.859 -7.336 1 39.22 11 LYS B O 1
ATOM 1468 N N . LEU B 1 12 ? -1.414 23.484 -8.203 1 43.09 12 LEU B N 1
ATOM 1469 C CA . LEU B 1 12 ? -1.363 23.484 -9.664 1 43.09 12 LEU B CA 1
ATOM 1470 C C . LEU B 1 12 ? -1.298 22.062 -10.203 1 43.09 12 LEU B C 1
ATOM 1472 O O . LEU B 1 12 ? -0.851 21.156 -9.5 1 43.09 12 LEU B O 1
ATOM 1476 N N . SER B 1 13 ? -1.947 21.734 -11.352 1 49.47 13 SER B N 1
ATOM 1477 C CA . SER B 1 13 ? -2.006 20.562 -12.203 1 49.47 13 SER B CA 1
ATOM 1478 C C . SER B 1 13 ? -0.634 19.906 -12.336 1 49.47 13 SER B C 1
ATOM 1480 O O . SER B 1 13 ? 0.298 20.516 -12.867 1 49.47 13 SER B O 1
ATOM 1482 N N . SER B 1 14 ? -0.017 19.344 -11.242 1 59.94 14 SER B N 1
ATOM 1483 C CA . SER B 1 14 ? 1.295 18.719 -11.367 1 59.94 14 SER B CA 1
ATOM 1484 C C . SER B 1 14 ? 1.222 17.438 -12.203 1 59.94 14 SER B C 1
ATOM 1486 O O . SER B 1 14 ? 0.361 16.594 -11.969 1 59.94 14 SER B O 1
ATOM 1488 N N . PRO B 1 15 ? 1.845 17.453 -13.445 1 69.38 15 PRO B N 1
ATOM 1489 C CA . PRO B 1 15 ? 1.938 16.234 -14.258 1 69.38 15 PRO B CA 1
ATOM 1490 C C . PRO B 1 15 ? 2.596 15.07 -13.508 1 69.38 15 PRO B C 1
ATOM 1492 O O . PRO B 1 15 ? 2.682 13.961 -14.039 1 69.38 15 PRO B O 1
ATOM 1495 N N . TRP B 1 16 ? 2.93 15.352 -12.227 1 82.88 16 TRP B N 1
ATOM 1496 C CA . TRP B 1 16 ? 3.721 14.344 -11.531 1 82.88 16 TRP B CA 1
ATOM 1497 C C . TRP B 1 16 ? 2.82 13.336 -10.82 1 82.88 16 TRP B C 1
ATOM 1499 O O . TRP B 1 16 ? 1.804 13.719 -10.234 1 82.88 16 TRP B O 1
ATOM 1509 N N . PHE B 1 17 ? 3.133 12.133 -10.992 1 86 17 PHE B N 1
ATOM 1510 C CA . PHE B 1 17 ? 2.59 11.078 -10.148 1 86 17 PHE B CA 1
ATOM 1511 C C . PHE B 1 17 ? 3.547 10.742 -9.008 1 86 17 PHE B C 1
ATOM 1513 O O . PHE B 1 17 ? 4.738 10.516 -9.242 1 86 17 PHE B O 1
ATOM 1520 N N . ASP B 1 18 ? 3.021 10.82 -7.805 1 88.12 18 ASP B N 1
ATOM 1521 C CA . ASP B 1 18 ? 3.793 10.43 -6.629 1 88.12 18 ASP B CA 1
ATOM 1522 C C . ASP B 1 18 ? 3.426 9.023 -6.176 1 88.12 18 ASP B C 1
ATOM 1524 O O . ASP B 1 18 ? 2.391 8.82 -5.535 1 88.12 18 ASP B O 1
ATOM 1528 N N . LEU B 1 19 ? 4.273 8.078 -6.543 1 90.31 19 LEU B N 1
ATOM 1529 C CA . LEU B 1 19 ? 4.098 6.711 -6.07 1 90.31 19 LEU B CA 1
ATOM 1530 C C . LEU B 1 19 ? 4.566 6.57 -4.625 1 90.31 19 LEU B C 1
ATOM 1532 O O . LEU B 1 19 ? 5.707 6.906 -4.305 1 90.31 19 LEU B O 1
ATOM 1536 N N . ARG B 1 20 ? 3.672 6.055 -3.783 1 89.62 20 ARG B N 1
ATOM 1537 C CA . ARG B 1 20 ? 3.99 6.004 -2.359 1 89.62 20 ARG B CA 1
ATOM 1538 C C . ARG B 1 20 ? 4.188 4.562 -1.895 1 89.62 20 ARG B C 1
ATOM 1540 O O . ARG B 1 20 ? 4.914 4.312 -0.929 1 89.62 20 ARG B O 1
ATOM 1547 N N . VAL B 1 21 ? 3.492 3.66 -2.57 1 91.62 21 VAL B N 1
ATOM 1548 C CA . VAL B 1 21 ? 3.588 2.27 -2.139 1 91.62 21 VAL B CA 1
ATOM 1549 C C . VAL B 1 21 ? 3.613 1.352 -3.359 1 91.62 21 VAL B C 1
ATOM 1551 O O . VAL B 1 21 ? 2.857 1.554 -4.312 1 91.62 21 VAL B O 1
ATOM 1554 N N . PHE B 1 22 ? 4.477 0.435 -3.387 1 92.56 22 PHE B N 1
ATOM 1555 C CA . PHE B 1 22 ? 4.547 -0.662 -4.344 1 92.56 22 PHE B CA 1
ATOM 1556 C C . PHE B 1 22 ? 4.43 -2.006 -3.637 1 92.56 22 PHE B C 1
ATOM 1558 O O . PHE B 1 22 ? 5.266 -2.352 -2.801 1 92.56 22 PHE B O 1
ATOM 1565 N N . TYR B 1 23 ? 3.373 -2.684 -3.902 1 92.5 23 TYR B N 1
ATOM 1566 C CA . TYR B 1 23 ? 3.006 -3.916 -3.213 1 92.5 23 TYR B CA 1
ATOM 1567 C C . TYR B 1 23 ? 2.994 -5.098 -4.176 1 92.5 23 TYR B C 1
ATOM 1569 O O . TYR B 1 23 ? 2.418 -5.012 -5.266 1 92.5 23 TYR B O 1
ATOM 1577 N N . VAL B 1 24 ? 3.693 -6.195 -3.773 1 92.06 24 VAL B N 1
ATOM 1578 C CA . VAL B 1 24 ? 3.664 -7.438 -4.535 1 92.06 24 VAL B CA 1
ATOM 1579 C C . VAL B 1 24 ? 3.287 -8.602 -3.619 1 92.06 24 VAL B C 1
ATOM 1581 O O . VAL B 1 24 ? 3.881 -8.773 -2.551 1 92.06 24 VAL B O 1
ATOM 1584 N N . ARG B 1 25 ? 2.35 -9.328 -4.027 1 91.38 25 ARG B N 1
ATOM 1585 C CA . ARG B 1 25 ? 1.973 -10.562 -3.348 1 91.38 25 ARG B CA 1
ATOM 1586 C C . ARG B 1 25 ? 2.166 -11.773 -4.258 1 91.38 25 ARG B C 1
ATOM 1588 O O . ARG B 1 25 ? 1.677 -11.789 -5.391 1 91.38 25 ARG B O 1
ATOM 1595 N N . VAL B 1 26 ? 2.914 -12.688 -3.787 1 89.31 26 VAL B N 1
ATOM 1596 C CA . VAL B 1 26 ? 3.08 -13.961 -4.477 1 89.31 26 VAL B CA 1
ATOM 1597 C C . VAL B 1 26 ? 2.4 -15.07 -3.68 1 89.31 26 VAL B C 1
ATOM 1599 O O . VAL B 1 26 ? 2.664 -15.234 -2.486 1 89.31 26 VAL B O 1
ATOM 1602 N N . SER B 1 27 ? 1.489 -15.719 -4.406 1 86.19 27 SER B N 1
ATOM 1603 C CA . SER B 1 27 ? 0.789 -16.797 -3.709 1 86.19 27 SER B CA 1
ATOM 1604 C C . SER B 1 27 ? 0.795 -18.078 -4.527 1 86.19 27 SER B C 1
ATOM 1606 O O . SER B 1 27 ? 1.105 -18.062 -5.719 1 86.19 27 SER B O 1
ATOM 1608 N N . GLY B 1 28 ? 0.458 -19.203 -3.795 1 83.62 28 GLY B N 1
ATOM 1609 C CA . GLY B 1 28 ? 0.369 -20.484 -4.461 1 83.62 28 GLY B CA 1
ATOM 1610 C C . GLY B 1 28 ? 1.72 -21.141 -4.676 1 83.62 28 GLY B C 1
ATOM 1611 O O . GLY B 1 28 ? 1.968 -21.75 -5.723 1 83.62 28 GLY B O 1
ATOM 1612 N N . PHE B 1 29 ? 2.564 -20.891 -3.742 1 82.31 29 PHE B N 1
ATOM 1613 C CA . PHE B 1 29 ? 3.877 -21.531 -3.803 1 82.31 29 PHE B CA 1
ATOM 1614 C C . PHE B 1 29 ? 4.297 -22.031 -2.43 1 82.31 29 PHE B C 1
ATOM 1616 O O . PHE B 1 29 ? 3.729 -21.641 -1.411 1 82.31 29 PHE B O 1
ATOM 1623 N N . GLN B 1 30 ? 5.211 -22.875 -2.457 1 79.12 30 GLN B N 1
ATOM 1624 C CA . GLN B 1 30 ? 5.684 -23.422 -1.191 1 79.12 30 GLN B CA 1
ATOM 1625 C C . GLN B 1 30 ? 6.656 -22.453 -0.505 1 79.12 30 GLN B C 1
ATOM 1627 O O . GLN B 1 30 ? 7.734 -22.188 -1.032 1 79.12 30 GLN B O 1
ATOM 1632 N N . VAL B 1 31 ? 6.156 -22.016 0.645 1 80.38 31 VAL B N 1
ATOM 1633 C CA . VAL B 1 31 ? 7.004 -21.141 1.436 1 80.38 31 VAL B CA 1
ATOM 1634 C C . VAL B 1 31 ? 8.047 -21.953 2.189 1 80.38 31 VAL B C 1
ATOM 1636 O O . VAL B 1 31 ? 7.699 -22.859 2.957 1 80.38 31 VAL B O 1
ATOM 1639 N N . ASP B 1 32 ? 9.328 -21.688 1.936 1 83.38 32 ASP B N 1
ATOM 1640 C CA . ASP B 1 32 ? 10.414 -22.344 2.639 1 83.38 32 ASP B CA 1
ATOM 1641 C C . ASP B 1 32 ? 11.609 -21.422 2.809 1 83.38 32 ASP B C 1
ATOM 1643 O O . ASP B 1 32 ? 11.469 -20.188 2.732 1 83.38 32 ASP B O 1
ATOM 1647 N N . LYS B 1 33 ? 12.734 -21.969 3.189 1 82.62 33 LYS B N 1
ATOM 1648 C CA . LYS B 1 33 ? 13.93 -21.172 3.49 1 82.62 33 LYS B CA 1
ATOM 1649 C C . LYS B 1 33 ? 14.43 -20.438 2.248 1 82.62 33 LYS B C 1
ATOM 1651 O O . LYS B 1 33 ? 15.195 -19.484 2.352 1 82.62 33 LYS B O 1
ATOM 1656 N N . SER B 1 34 ? 13.961 -20.875 1.058 1 82 34 SER B N 1
ATOM 1657 C CA . SER B 1 34 ? 14.438 -20.266 -0.186 1 82 34 SER B CA 1
ATOM 1658 C C . SER B 1 34 ? 13.602 -19.047 -0.559 1 82 34 SER B C 1
ATOM 1660 O O . SER B 1 34 ? 13.953 -18.312 -1.482 1 82 34 SER B O 1
ATOM 1662 N N . THR B 1 35 ? 12.516 -18.859 0.137 1 87.5 35 THR B N 1
ATOM 1663 C CA . THR B 1 35 ? 11.719 -17.656 -0.124 1 87.5 35 THR B CA 1
ATOM 1664 C C . THR B 1 35 ? 12.547 -16.406 0.107 1 87.5 35 THR B C 1
ATOM 1666 O O . THR B 1 35 ? 13.086 -16.203 1.195 1 87.5 35 THR B O 1
ATOM 1669 N N . PRO B 1 36 ? 12.703 -15.547 -0.893 1 91.12 36 PRO B N 1
ATOM 1670 C CA . PRO B 1 36 ? 13.578 -14.383 -0.762 1 91.12 36 PRO B CA 1
ATOM 1671 C C . PRO B 1 36 ? 13.125 -13.43 0.344 1 91.12 36 PRO B C 1
ATOM 1673 O O . PRO B 1 36 ? 11.93 -13.273 0.58 1 91.12 36 PRO B O 1
ATOM 1676 N N . GLU B 1 37 ? 14.141 -12.758 0.976 1 93.38 37 GLU B N 1
ATOM 1677 C CA . GLU B 1 37 ? 13.852 -11.742 1.984 1 93.38 37 GLU B CA 1
ATOM 1678 C C . GLU B 1 37 ? 13.586 -10.383 1.341 1 93.38 37 GLU B C 1
ATOM 1680 O O . GLU B 1 37 ? 13.062 -9.477 1.989 1 93.38 37 GLU B O 1
ATOM 1685 N N . PHE B 1 38 ? 14.078 -10.32 0.114 1 95.56 38 PHE B N 1
ATOM 1686 C CA . PHE B 1 38 ? 13.836 -9.094 -0.638 1 95.56 38 PHE B CA 1
ATOM 1687 C C . PHE B 1 38 ? 13.867 -9.359 -2.137 1 95.56 38 PHE B C 1
ATOM 1689 O O . PHE B 1 38 ? 14.367 -10.398 -2.576 1 95.56 38 PHE B O 1
ATOM 1696 N N . LEU B 1 39 ? 13.234 -8.523 -2.91 1 95.5 39 LEU B N 1
ATOM 1697 C CA . LEU B 1 39 ? 13.305 -8.492 -4.367 1 95.5 39 LEU B CA 1
ATOM 1698 C C . LEU B 1 39 ? 13.875 -7.164 -4.859 1 95.5 39 LEU B C 1
ATOM 1700 O O . LEU B 1 39 ? 13.789 -6.152 -4.16 1 95.5 39 LEU B O 1
ATOM 1704 N N . ASN B 1 40 ? 14.453 -7.223 -6 1 96.81 40 ASN B N 1
ATOM 1705 C CA . ASN B 1 40 ? 14.945 -5.992 -6.602 1 96.81 40 ASN B CA 1
ATOM 1706 C C . ASN B 1 40 ? 13.914 -5.371 -7.543 1 96.81 40 ASN B C 1
ATOM 1708 O O . ASN B 1 40 ? 13.383 -6.051 -8.422 1 96.81 40 ASN B O 1
ATOM 1712 N N . LEU B 1 41 ? 13.641 -4.125 -7.336 1 96.88 41 LEU B N 1
ATOM 1713 C CA . LEU B 1 41 ? 12.672 -3.371 -8.125 1 96.88 41 LEU B CA 1
ATOM 1714 C C . LEU B 1 41 ? 13.359 -2.285 -8.945 1 96.88 41 LEU B C 1
ATOM 1716 O O . LEU B 1 41 ? 14.062 -1.436 -8.391 1 96.88 41 LEU B O 1
ATOM 1720 N N . TYR B 1 42 ? 13.148 -2.381 -10.25 1 95.19 42 TYR B N 1
ATOM 1721 C CA . TYR B 1 42 ? 13.719 -1.381 -11.148 1 95.19 42 TYR B CA 1
ATOM 1722 C C . TYR B 1 42 ? 12.625 -0.54 -11.789 1 95.19 42 TYR B C 1
ATOM 1724 O O . TYR B 1 42 ? 11.625 -1.075 -12.273 1 95.19 42 TYR B O 1
ATOM 1732 N N . HIS B 1 43 ? 12.812 0.693 -11.727 1 94.31 43 HIS B N 1
ATOM 1733 C CA . HIS B 1 43 ? 11.969 1.616 -12.477 1 94.31 43 HIS B CA 1
ATOM 1734 C C . HIS B 1 43 ? 12.742 2.27 -13.617 1 94.31 43 HIS B C 1
ATOM 1736 O O . HIS B 1 43 ? 13.812 2.844 -13.391 1 94.31 43 HIS B O 1
ATOM 1742 N N . ILE B 1 44 ? 12.195 2.254 -14.781 1 93.69 44 ILE B N 1
ATOM 1743 C CA . ILE B 1 44 ? 12.859 2.723 -15.992 1 93.69 44 ILE B CA 1
ATOM 1744 C C . ILE B 1 44 ? 11.945 3.676 -16.75 1 93.69 44 ILE B C 1
ATOM 1746 O O . ILE B 1 44 ? 10.906 3.264 -17.266 1 93.69 44 ILE B O 1
ATOM 1750 N N . PRO B 1 45 ? 12.406 4.953 -16.859 1 91.31 45 PRO B N 1
ATOM 1751 C CA . PRO B 1 45 ? 11.594 5.859 -17.672 1 91.31 45 PRO B CA 1
ATOM 1752 C C . PRO B 1 45 ? 11.469 5.395 -19.125 1 91.31 45 PRO B C 1
ATOM 1754 O O . PRO B 1 45 ? 12.438 4.91 -19.703 1 91.31 45 PRO B O 1
ATOM 1757 N N . LEU B 1 46 ? 10.25 5.523 -19.688 1 90.69 46 LEU B N 1
ATOM 1758 C CA . LEU B 1 46 ? 10.039 5.086 -21.062 1 90.69 46 LEU B CA 1
ATOM 1759 C C . LEU B 1 46 ? 10.453 6.168 -22.047 1 90.69 46 LEU B C 1
ATOM 1761 O O . LEU B 1 46 ? 10.602 5.902 -23.234 1 90.69 46 LEU B O 1
ATOM 1765 N N . SER B 1 47 ? 10.547 7.367 -21.594 1 87.75 47 SER B N 1
ATOM 1766 C CA . SER B 1 47 ? 11.008 8.492 -22.391 1 87.75 47 SER B CA 1
ATOM 1767 C C . SER B 1 47 ? 12.141 9.242 -21.703 1 87.75 47 SER B C 1
ATOM 1769 O O . SER B 1 47 ? 12.125 9.406 -20.469 1 87.75 47 SER B O 1
ATOM 1771 N N . PRO B 1 48 ? 13.078 9.766 -22.5 1 84.69 48 PRO B N 1
ATOM 1772 C CA . PRO B 1 48 ? 14.156 10.555 -21.891 1 84.69 48 PRO B CA 1
ATOM 1773 C C . PRO B 1 48 ? 13.656 11.836 -21.234 1 84.69 48 PRO B C 1
ATOM 1775 O O . PRO B 1 48 ? 14.367 12.43 -20.422 1 84.69 48 PRO B O 1
ATOM 1778 N N . ASP B 1 49 ? 12.477 12.203 -21.625 1 83.62 49 ASP B N 1
ATOM 1779 C CA . ASP B 1 49 ? 11.906 13.43 -21.078 1 83.62 49 ASP B CA 1
ATOM 1780 C C . ASP B 1 49 ? 11.25 13.172 -19.719 1 83.62 49 ASP B C 1
ATOM 1782 O O . ASP B 1 49 ? 10.867 14.117 -19.016 1 83.62 49 ASP B O 1
ATOM 1786 N N . THR B 1 50 ? 11.164 11.914 -19.422 1 85.75 50 THR B N 1
ATOM 1787 C CA . THR B 1 50 ? 10.531 11.578 -18.156 1 85.75 50 THR B CA 1
ATOM 1788 C C . THR B 1 50 ? 11.508 11.773 -17 1 85.75 50 THR B C 1
ATOM 1790 O O . THR B 1 50 ? 12.594 11.188 -16.984 1 85.75 50 THR B O 1
ATOM 1793 N N . LEU B 1 51 ? 11.133 12.594 -16.094 1 85.75 51 LEU B N 1
ATOM 1794 C CA . LEU B 1 51 ? 11.93 12.82 -14.898 1 85.75 51 LEU B CA 1
ATOM 1795 C C . LEU B 1 51 ? 11.523 11.875 -13.773 1 85.75 51 LEU B C 1
ATOM 1797 O O . LEU B 1 51 ? 10.328 11.602 -13.594 1 85.75 51 LEU B O 1
ATOM 1801 N N . LEU B 1 52 ? 12.578 11.359 -13.125 1 88.5 52 LEU B N 1
ATOM 1802 C CA . LEU B 1 52 ? 12.359 10.453 -12 1 88.5 52 LEU B CA 1
ATOM 1803 C C . LEU B 1 52 ? 13.031 10.977 -10.742 1 88.5 52 LEU B C 1
ATOM 1805 O O . LEU B 1 52 ? 14.203 11.375 -10.773 1 88.5 52 LEU B O 1
ATOM 1809 N N . GLU B 1 53 ? 12.234 11.07 -9.68 1 89.44 53 GLU B N 1
ATOM 1810 C CA . GLU B 1 53 ? 12.734 11.445 -8.367 1 89.44 53 GLU B CA 1
ATOM 1811 C C . GLU B 1 53 ? 12.445 10.352 -7.336 1 89.44 53 GLU B C 1
ATOM 1813 O O . GLU B 1 53 ? 11.32 9.852 -7.258 1 89.44 53 GLU B O 1
ATOM 1818 N N . VAL B 1 54 ? 13.508 9.969 -6.582 1 90.81 54 VAL B N 1
ATOM 1819 C CA . VAL B 1 54 ? 13.336 8.953 -5.547 1 90.81 54 VAL B CA 1
ATOM 1820 C C . VAL B 1 54 ? 13.664 9.555 -4.18 1 90.81 54 VAL B C 1
ATOM 1822 O O . VAL B 1 54 ? 14.781 10 -3.943 1 90.81 54 VAL B O 1
ATOM 1825 N N . ASN B 1 55 ? 12.641 9.523 -3.338 1 88.44 55 ASN B N 1
ATOM 1826 C CA . ASN B 1 55 ? 12.773 10.062 -1.99 1 88.44 55 ASN B CA 1
ATOM 1827 C C . ASN B 1 55 ? 13.406 11.453 -2.006 1 88.44 55 ASN B C 1
ATOM 1829 O O . ASN B 1 55 ? 14.328 11.727 -1.234 1 88.44 55 ASN B O 1
ATOM 1833 N N . GLY B 1 56 ? 12.93 12.258 -2.99 1 85.19 56 GLY B N 1
ATOM 1834 C CA . GLY B 1 56 ? 13.32 13.656 -3.043 1 85.19 56 GLY B CA 1
ATOM 1835 C C . GLY B 1 56 ? 14.602 13.891 -3.83 1 85.19 56 GLY B C 1
ATOM 1836 O O . GLY B 1 56 ? 15.031 15.031 -4 1 85.19 56 GLY B O 1
ATOM 1837 N N . VAL B 1 57 ? 15.258 12.859 -4.238 1 86.06 57 VAL B N 1
ATOM 1838 C CA . VAL B 1 57 ? 16.5 12.992 -5 1 86.06 57 VAL B CA 1
ATOM 1839 C C . VAL B 1 57 ? 16.234 12.68 -6.473 1 86.06 57 VAL B C 1
ATOM 1841 O O . VAL B 1 57 ? 15.797 11.578 -6.812 1 86.06 57 VAL B O 1
ATOM 1844 N N . ARG B 1 58 ? 16.578 13.695 -7.297 1 83.62 58 ARG B N 1
ATOM 1845 C CA . ARG B 1 58 ? 16.344 13.539 -8.734 1 83.62 58 ARG B CA 1
ATOM 1846 C C . ARG B 1 58 ? 17.406 12.656 -9.359 1 83.62 58 ARG B C 1
ATOM 1848 O O . ARG B 1 58 ? 18.594 12.766 -9.031 1 83.62 58 ARG B O 1
ATOM 1855 N N . SER B 1 59 ? 16.797 11.664 -10.062 1 78.5 59 SER B N 1
ATOM 1856 C CA . SER B 1 59 ? 17.75 10.828 -10.797 1 78.5 59 SER B CA 1
ATOM 1857 C C . SER B 1 59 ? 18.359 11.594 -11.969 1 78.5 59 SER B C 1
ATOM 1859 O O . SER B 1 59 ? 17.75 12.516 -12.5 1 78.5 59 SER B O 1
ATOM 1861 N N . SER B 1 60 ? 19.594 11.266 -12.234 1 69.19 60 SER B N 1
ATOM 1862 C CA . SER B 1 60 ? 20.266 11.938 -13.344 1 69.19 60 SER B CA 1
ATOM 1863 C C . SER B 1 60 ? 19.5 11.727 -14.656 1 69.19 60 SER B C 1
ATOM 1865 O O . SER B 1 60 ? 18.859 10.703 -14.844 1 69.19 60 SER B O 1
ATOM 1867 N N . MET B 1 61 ? 19.469 12.883 -15.5 1 62.88 61 MET B N 1
ATOM 1868 C CA . MET B 1 61 ? 18.844 12.812 -16.812 1 62.88 61 MET B CA 1
ATOM 1869 C C . MET B 1 61 ? 19.375 11.641 -17.609 1 62.88 61 MET B C 1
ATOM 1871 O O . MET B 1 61 ? 18.719 11.141 -18.531 1 62.88 61 MET B O 1
ATOM 1875 N N . TYR B 1 62 ? 20.578 11.203 -17.281 1 63.22 62 TYR B N 1
ATOM 1876 C CA . TYR B 1 62 ? 21.219 10.133 -18.047 1 63.22 62 TYR B CA 1
ATOM 1877 C C . TYR B 1 62 ? 20.984 8.781 -17.391 1 63.22 62 TYR B C 1
ATOM 1879 O O . TYR B 1 62 ? 21.516 7.762 -17.828 1 63.22 62 TYR B O 1
ATOM 1887 N N . SER B 1 63 ? 20.109 8.852 -16.406 1 67.12 63 SER B N 1
ATOM 1888 C CA . SER B 1 63 ? 19.953 7.598 -15.688 1 67.12 63 SER B CA 1
ATOM 1889 C C . SER B 1 63 ? 18.984 6.66 -16.406 1 67.12 63 SER B C 1
ATOM 1891 O O . SER B 1 63 ? 17.953 7.094 -16.922 1 67.12 63 SER B O 1
ATOM 1893 N N . ASP B 1 64 ? 19.453 5.383 -16.703 1 76.38 64 ASP B N 1
ATOM 1894 C CA . ASP B 1 64 ? 18.641 4.336 -17.328 1 76.38 64 ASP B CA 1
ATOM 1895 C C . ASP B 1 64 ? 17.516 3.896 -16.406 1 76.38 64 ASP B C 1
ATOM 1897 O O . ASP B 1 64 ? 16.656 3.092 -16.797 1 76.38 64 ASP B O 1
ATOM 1901 N N . GLY B 1 65 ? 17.484 4.469 -15.203 1 86.38 65 GLY B N 1
ATOM 1902 C CA . GLY B 1 65 ? 16.484 4.027 -14.242 1 86.38 65 GLY B CA 1
ATOM 1903 C C . GLY B 1 65 ? 17 4.02 -12.812 1 86.38 65 GLY B C 1
ATOM 1904 O O . GLY B 1 65 ? 18.078 4.543 -12.523 1 86.38 65 GLY B O 1
ATOM 1905 N N . VAL B 1 66 ? 16.156 3.691 -11.875 1 92.31 66 VAL B N 1
ATOM 1906 C CA . VAL B 1 66 ? 16.516 3.611 -10.469 1 92.31 66 VAL B CA 1
ATOM 1907 C C . VAL B 1 66 ? 16.219 2.207 -9.938 1 92.31 66 VAL B C 1
ATOM 1909 O O . VAL B 1 66 ? 15.312 1.533 -10.422 1 92.31 66 VAL B O 1
ATOM 1912 N N . SER B 1 67 ? 17.047 1.77 -9.031 1 93.31 67 SER B N 1
ATOM 1913 C CA . SER B 1 67 ? 16.875 0.475 -8.383 1 93.31 67 SER B CA 1
ATOM 1914 C C . SER B 1 67 ? 16.469 0.642 -6.922 1 93.31 67 SER B C 1
ATOM 1916 O O . SER B 1 67 ? 17.078 1.428 -6.188 1 93.31 67 SER B O 1
ATOM 1918 N N . LEU B 1 68 ? 15.438 -0.057 -6.574 1 96 68 LEU B N 1
ATOM 1919 C CA . LEU B 1 68 ? 14.93 -0.063 -5.203 1 96 68 LEU B CA 1
ATOM 1920 C C . LEU B 1 68 ? 14.789 -1.489 -4.684 1 96 68 LEU B C 1
ATOM 1922 O O . LEU B 1 68 ? 15.078 -2.449 -5.402 1 96 68 LEU B O 1
ATOM 1926 N N . VAL B 1 69 ? 14.422 -1.579 -3.461 1 96.44 69 VAL B N 1
ATOM 1927 C CA . VAL B 1 69 ? 14.266 -2.895 -2.848 1 96.44 69 VAL B CA 1
ATOM 1928 C C . VAL B 1 69 ? 12.82 -3.08 -2.393 1 96.44 69 VAL B C 1
ATOM 1930 O O . VAL B 1 69 ? 12.227 -2.176 -1.801 1 96.44 69 VAL B O 1
ATOM 1933 N N . LEU B 1 70 ? 12.273 -4.211 -2.809 1 96.25 70 LEU B N 1
ATOM 1934 C CA . LEU B 1 70 ? 11.047 -4.691 -2.186 1 96.25 70 LEU B CA 1
ATOM 1935 C C . LEU B 1 70 ? 11.352 -5.59 -0.994 1 96.25 70 LEU B C 1
ATOM 1937 O O . LEU B 1 70 ? 11.852 -6.707 -1.164 1 96.25 70 LEU B O 1
ATOM 1941 N N . ARG B 1 71 ? 11.047 -5.125 0.153 1 95.44 71 ARG B N 1
ATOM 1942 C CA . ARG B 1 71 ? 11.32 -5.91 1.352 1 95.44 71 ARG B CA 1
ATOM 1943 C C . ARG B 1 71 ? 10.18 -6.879 1.648 1 95.44 71 ARG B C 1
ATOM 1945 O O . ARG B 1 71 ? 9.008 -6.531 1.495 1 95.44 71 ARG B O 1
ATOM 1952 N N . ARG B 1 72 ? 10.547 -8.07 2.08 1 93.88 72 ARG B N 1
ATOM 1953 C CA . ARG B 1 72 ? 9.531 -9.023 2.508 1 93.88 72 ARG B CA 1
ATOM 1954 C C . ARG B 1 72 ? 8.867 -8.578 3.805 1 93.88 72 ARG B C 1
ATOM 1956 O O . ARG B 1 72 ? 9.531 -8.469 4.84 1 93.88 72 ARG B O 1
ATOM 1963 N N . ASP B 1 73 ? 7.699 -8.305 3.73 1 90.31 73 ASP B N 1
ATOM 1964 C CA . ASP B 1 73 ? 6.945 -7.828 4.887 1 90.31 73 ASP B CA 1
ATOM 1965 C C . ASP B 1 73 ? 6.363 -8.992 5.68 1 90.31 73 ASP B C 1
ATOM 1967 O O . ASP B 1 73 ? 6.352 -8.977 6.91 1 90.31 73 ASP B O 1
ATOM 1971 N N . ARG B 1 74 ? 5.848 -9.93 4.898 1 87.69 74 ARG B N 1
ATOM 1972 C CA . ARG B 1 74 ? 5.16 -11.047 5.547 1 87.69 74 ARG B CA 1
ATOM 1973 C C . ARG B 1 74 ? 5.293 -12.32 4.723 1 87.69 74 ARG B C 1
ATOM 1975 O O . ARG B 1 74 ? 5.43 -12.266 3.5 1 87.69 74 ARG B O 1
ATOM 1982 N N . VAL B 1 75 ? 5.34 -13.391 5.434 1 86.5 75 VAL B N 1
ATOM 1983 C CA . VAL B 1 75 ? 5.246 -14.727 4.852 1 86.5 75 VAL B CA 1
ATOM 1984 C C . VAL B 1 75 ? 4.277 -15.578 5.668 1 86.5 75 VAL B C 1
ATOM 1986 O O . VAL B 1 75 ? 4.289 -15.531 6.902 1 86.5 75 VAL B O 1
ATOM 1989 N N . ASP B 1 76 ? 3.414 -16.172 4.957 1 81.06 76 ASP B N 1
ATOM 1990 C CA . ASP B 1 76 ? 2.426 -17.031 5.605 1 81.06 76 ASP B CA 1
ATOM 1991 C C . ASP B 1 76 ? 2.467 -18.438 5.035 1 81.06 76 ASP B C 1
ATOM 1993 O O . ASP B 1 76 ? 2.162 -18.656 3.859 1 81.06 76 ASP B O 1
ATOM 1997 N N . MET B 1 77 ? 2.734 -19.312 5.832 1 79.5 77 MET B N 1
ATOM 1998 C CA . MET B 1 77 ? 2.844 -20.703 5.387 1 79.5 77 MET B CA 1
ATOM 1999 C C . MET B 1 77 ?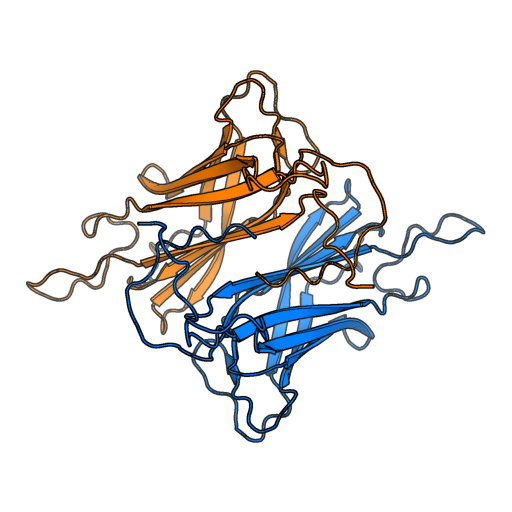 1.466 -21.297 5.102 1 79.5 77 MET B C 1
ATOM 2001 O O . MET B 1 77 ? 1.296 -22.047 4.137 1 79.5 77 MET B O 1
ATOM 2005 N N . LYS B 1 78 ? 0.549 -20.969 5.922 1 77.19 78 LYS B N 1
ATOM 2006 C CA . LYS B 1 78 ? -0.797 -21.516 5.777 1 77.19 78 LYS B CA 1
ATOM 2007 C C . LYS B 1 78 ? -1.451 -21.031 4.484 1 77.19 78 LYS B C 1
ATOM 2009 O O . LYS B 1 78 ? -1.994 -21.828 3.723 1 77.19 78 LYS B O 1
ATOM 2014 N N . SER B 1 79 ? -1.298 -19.781 4.176 1 76.62 79 SER B N 1
ATOM 2015 C CA . SER B 1 79 ? -1.875 -19.219 2.957 1 76.62 79 SER B CA 1
ATOM 2016 C C . SER B 1 79 ? -0.905 -19.344 1.786 1 76.62 79 SER B C 1
ATOM 2018 O O . SER B 1 79 ? -1.251 -19 0.653 1 76.62 79 SER B O 1
ATOM 2020 N N . GLU B 1 80 ? 0.266 -19.828 2.033 1 83.12 80 GLU B N 1
ATOM 2021 C CA . GLU B 1 80 ? 1.292 -20.016 1.012 1 83.12 80 GLU B CA 1
ATOM 2022 C C . GLU B 1 80 ? 1.533 -18.734 0.233 1 83.12 80 GLU B C 1
ATOM 2024 O O . GLU B 1 80 ? 1.465 -18.719 -0.999 1 83.12 80 GLU B O 1
ATOM 2029 N N . GLU B 1 81 ? 1.746 -17.688 0.979 1 89.12 81 GLU B N 1
ATOM 2030 C CA . GLU B 1 81 ? 1.965 -16.406 0.291 1 89.12 81 GLU B CA 1
ATOM 2031 C C . GLU B 1 81 ? 3.139 -15.648 0.899 1 89.12 81 GLU B C 1
ATOM 2033 O O . GLU B 1 81 ? 3.473 -15.844 2.07 1 89.12 81 GLU B O 1
ATOM 2038 N N . ALA B 1 82 ? 3.801 -14.914 0.094 1 92.12 82 ALA B N 1
ATOM 2039 C CA . ALA B 1 82 ? 4.809 -13.93 0.489 1 92.12 82 ALA B CA 1
ATOM 2040 C C . ALA B 1 82 ? 4.449 -12.539 -0.025 1 92.12 82 ALA B C 1
ATOM 2042 O O . ALA B 1 82 ? 3.973 -12.391 -1.154 1 92.12 82 ALA B O 1
ATOM 2043 N N . ILE B 1 83 ? 4.574 -11.562 0.847 1 93.69 83 ILE B N 1
ATOM 2044 C CA . ILE B 1 83 ? 4.223 -10.188 0.512 1 93.69 83 ILE B CA 1
ATOM 2045 C C . ILE B 1 83 ? 5.473 -9.305 0.568 1 93.69 83 ILE B C 1
ATOM 2047 O O . ILE B 1 83 ? 6.227 -9.352 1.541 1 93.69 83 ILE B O 1
ATOM 2051 N N . PHE B 1 84 ? 5.719 -8.547 -0.485 1 94.38 84 PHE B N 1
ATOM 2052 C CA . PHE B 1 84 ? 6.824 -7.598 -0.577 1 94.38 84 PHE B CA 1
ATOM 2053 C C . PHE B 1 84 ? 6.305 -6.176 -0.752 1 94.38 84 PHE B C 1
ATOM 2055 O O . PHE B 1 84 ? 5.328 -5.949 -1.468 1 94.38 84 PHE B O 1
ATOM 2062 N N . VAL B 1 85 ? 7.031 -5.219 -0.087 1 95.69 85 VAL B N 1
ATOM 2063 C CA . VAL B 1 85 ? 6.535 -3.848 -0.128 1 95.69 85 VAL B CA 1
ATOM 2064 C C . VAL B 1 85 ? 7.707 -2.873 -0.219 1 95.69 85 VAL B C 1
ATOM 2066 O O . VAL B 1 85 ? 8.758 -3.096 0.39 1 95.69 85 VAL B O 1
ATOM 2069 N N . SER B 1 86 ? 7.594 -1.857 -1.004 1 95.69 86 SER B N 1
ATOM 2070 C CA . SER B 1 86 ? 8.438 -0.668 -0.964 1 95.69 86 SER B CA 1
ATOM 2071 C C . SER B 1 86 ? 7.613 0.587 -0.698 1 95.69 86 SER B C 1
ATOM 2073 O O . SER B 1 86 ? 6.523 0.749 -1.251 1 95.69 86 SER B O 1
ATOM 2075 N N . THR B 1 87 ? 8.102 1.41 0.186 1 95.12 87 THR B N 1
ATOM 2076 C CA . THR B 1 87 ? 7.41 2.66 0.487 1 95.12 87 THR B CA 1
ATOM 2077 C C . THR B 1 87 ? 8.25 3.859 0.054 1 95.12 87 THR B C 1
ATOM 2079 O O . THR B 1 87 ? 8.008 4.984 0.49 1 95.12 87 THR B O 1
ATOM 2082 N N . ASP B 1 88 ? 9.258 3.543 -0.8 1 93.31 88 ASP B N 1
ATOM 2083 C CA . ASP B 1 88 ? 9.984 4.668 -1.383 1 93.31 88 ASP B CA 1
ATOM 2084 C C . ASP B 1 88 ? 9.055 5.562 -2.191 1 93.31 88 ASP B C 1
ATOM 2086 O O . ASP B 1 88 ? 8.164 5.074 -2.896 1 93.31 88 ASP B O 1
ATOM 2090 N N . THR B 1 89 ? 9.242 6.863 -1.998 1 90.44 89 THR B N 1
ATOM 2091 C CA . THR B 1 89 ? 8.477 7.793 -2.822 1 90.44 89 THR B CA 1
ATOM 2092 C C . THR B 1 89 ? 9.125 7.953 -4.195 1 90.44 89 THR B C 1
ATOM 2094 O O . THR B 1 89 ? 10.297 8.328 -4.297 1 90.44 89 THR B O 1
ATOM 2097 N N . ILE B 1 90 ? 8.336 7.59 -5.164 1 91.62 90 ILE B N 1
ATOM 2098 C CA . ILE B 1 90 ? 8.805 7.77 -6.531 1 91.62 90 ILE B CA 1
ATOM 2099 C C . ILE B 1 90 ? 7.934 8.789 -7.25 1 91.62 90 ILE B C 1
ATOM 2101 O O . ILE B 1 90 ? 6.707 8.648 -7.301 1 91.62 90 ILE B O 1
ATOM 2105 N N . ARG B 1 91 ? 8.594 9.836 -7.727 1 89.88 91 ARG B N 1
ATOM 2106 C CA . ARG B 1 91 ? 7.871 10.836 -8.508 1 89.88 91 ARG B CA 1
ATOM 2107 C C . ARG B 1 91 ? 8.242 10.75 -9.984 1 89.88 91 ARG B C 1
ATOM 2109 O O . ARG B 1 91 ? 9.43 10.664 -10.328 1 89.88 91 ARG B O 1
ATOM 2116 N N . LEU B 1 92 ? 7.203 10.68 -10.758 1 88.5 92 LEU B N 1
ATOM 2117 C CA . LEU B 1 92 ? 7.422 10.609 -12.203 1 88.5 92 LEU B CA 1
ATOM 2118 C C . LEU B 1 92 ? 6.441 11.508 -12.945 1 88.5 92 LEU B C 1
ATOM 2120 O O . LEU B 1 92 ? 5.293 11.672 -12.516 1 88.5 92 LEU B O 1
ATOM 2124 N N . ASN B 1 93 ? 6.867 12.07 -14.031 1 86.88 93 ASN B N 1
ATOM 2125 C CA . ASN B 1 93 ? 5.98 12.922 -14.82 1 86.88 93 ASN B CA 1
ATOM 2126 C C . ASN B 1 93 ? 5.684 12.312 -16.188 1 86.88 93 ASN B C 1
ATOM 2128 O O . ASN B 1 93 ? 5.227 13 -17.094 1 86.88 93 ASN B O 1
ATOM 2132 N N . GLY B 1 94 ? 5.914 11.078 -16.328 1 87.44 94 GLY B N 1
ATOM 2133 C CA . GLY B 1 94 ? 5.66 10.297 -17.516 1 87.44 94 GLY B CA 1
ATOM 2134 C C . GLY B 1 94 ? 5.578 8.805 -17.266 1 87.44 94 GLY B C 1
ATOM 2135 O O . GLY B 1 94 ? 5.684 8.367 -16.109 1 87.44 94 GLY B O 1
ATOM 2136 N N . SER B 1 95 ? 5.391 8.102 -18.328 1 89.56 95 SER B N 1
ATOM 2137 C CA . SER B 1 95 ? 5.258 6.652 -18.219 1 89.56 95 SER B CA 1
ATOM 2138 C C . SER B 1 95 ? 6.578 6.012 -17.797 1 89.56 95 SER B C 1
ATOM 2140 O O . SER B 1 95 ? 7.652 6.539 -18.094 1 89.56 95 SER B O 1
ATOM 2142 N N . MET B 1 96 ? 6.387 4.859 -17.203 1 92 96 MET B N 1
ATOM 2143 C CA . MET B 1 96 ? 7.551 4.164 -16.656 1 92 96 MET B CA 1
ATOM 2144 C C . MET B 1 96 ? 7.363 2.654 -16.719 1 92 96 MET B C 1
ATOM 2146 O O . MET B 1 96 ? 6.258 2.15 -16.5 1 92 96 MET B O 1
ATOM 2150 N N . LYS B 1 97 ? 8.469 2.029 -17.016 1 94.12 97 LYS B N 1
ATOM 2151 C CA . LYS B 1 97 ? 8.523 0.574 -16.922 1 94.12 97 LYS B CA 1
ATOM 2152 C C . LYS B 1 97 ? 9.094 0.144 -15.57 1 94.12 97 LYS B C 1
ATOM 2154 O O . LYS B 1 97 ? 9.969 0.817 -15.008 1 94.12 97 LYS B O 1
ATOM 2159 N N . PHE B 1 98 ? 8.57 -0.923 -15.039 1 94.62 98 PHE B N 1
ATOM 2160 C CA . PHE B 1 98 ? 9.195 -1.497 -13.844 1 94.62 98 PHE B CA 1
ATOM 2161 C C . PHE B 1 98 ? 9.461 -2.984 -14.047 1 94.62 98 PHE B C 1
ATOM 2163 O O . PHE B 1 98 ? 8.773 -3.65 -14.82 1 94.62 98 PHE B O 1
ATOM 2170 N N . LYS B 1 99 ? 10.5 -3.436 -13.43 1 95.06 99 LYS B N 1
ATOM 2171 C CA . LYS B 1 99 ? 10.898 -4.84 -13.406 1 95.06 99 LYS B CA 1
ATOM 2172 C C . LYS B 1 99 ? 11.227 -5.297 -11.984 1 95.06 99 LYS B C 1
ATOM 2174 O O . LYS B 1 99 ? 11.836 -4.555 -11.219 1 95.06 99 LYS B O 1
ATOM 2179 N N . VAL B 1 100 ? 10.805 -6.445 -11.641 1 95.31 100 VAL B N 1
ATOM 2180 C CA . VAL B 1 100 ? 11.078 -7.031 -10.336 1 95.31 100 VAL B CA 1
ATOM 2181 C C . VAL B 1 100 ? 11.875 -8.328 -10.508 1 95.31 100 VAL B C 1
ATOM 2183 O O . VAL B 1 100 ? 11.492 -9.195 -11.289 1 95.31 100 VAL B O 1
ATOM 2186 N N . TYR B 1 101 ? 12.977 -8.391 -9.695 1 93.56 101 TYR B N 1
ATOM 2187 C CA . TYR B 1 101 ? 13.859 -9.539 -9.828 1 93.56 101 TYR B CA 1
ATOM 2188 C C . TYR B 1 101 ? 14.07 -10.219 -8.484 1 93.56 101 TYR B C 1
ATOM 2190 O O . TYR B 1 101 ? 14.211 -9.555 -7.453 1 93.56 101 TYR B O 1
ATOM 2198 N N . ASP B 1 102 ? 14.055 -11.5 -8.523 1 92.69 102 ASP B N 1
ATOM 2199 C CA . ASP B 1 102 ? 14.734 -12.297 -7.504 1 92.69 102 ASP B CA 1
ATOM 2200 C C . ASP B 1 102 ? 16.141 -12.672 -7.949 1 92.69 102 ASP B C 1
ATOM 2202 O O . ASP B 1 102 ? 16.328 -13.57 -8.773 1 92.69 102 ASP B O 1
ATOM 2206 N N . LYS B 1 103 ? 17.109 -11.953 -7.398 1 90.5 103 LYS B N 1
ATOM 2207 C CA . LYS B 1 103 ? 18.469 -12.094 -7.914 1 90.5 103 LYS B CA 1
ATOM 2208 C C . LYS B 1 103 ? 18.516 -11.812 -9.414 1 90.5 103 LYS B C 1
ATOM 2210 O O . LYS B 1 103 ? 18.188 -10.711 -9.859 1 90.5 103 LYS B O 1
ATOM 2215 N N . GLU B 1 104 ? 18.844 -12.797 -10.227 1 89 104 GLU B N 1
ATOM 2216 C CA . GLU B 1 104 ? 19.016 -12.562 -11.656 1 89 104 GLU B CA 1
ATOM 2217 C C . GLU B 1 104 ? 17.75 -12.945 -12.43 1 89 104 GLU B C 1
ATOM 2219 O O . GLU B 1 104 ? 17.672 -12.711 -13.641 1 89 104 GLU B O 1
ATOM 2224 N N . ARG B 1 105 ? 16.781 -13.438 -11.758 1 88.56 105 ARG B N 1
ATOM 2225 C CA . ARG B 1 105 ? 15.578 -13.914 -12.43 1 88.56 105 ARG B CA 1
ATOM 2226 C C . ARG B 1 105 ? 14.461 -12.883 -12.352 1 88.56 105 ARG B C 1
ATOM 2228 O O . ARG B 1 105 ? 14.07 -12.469 -11.258 1 88.56 105 ARG B O 1
ATOM 2235 N N . ARG B 1 106 ? 13.938 -12.562 -13.555 1 92.06 106 ARG B N 1
ATOM 2236 C CA . ARG B 1 106 ? 12.82 -11.617 -13.594 1 92.06 106 ARG B CA 1
ATOM 2237 C C . ARG B 1 106 ? 11.523 -12.281 -13.156 1 92.06 106 ARG B C 1
ATOM 2239 O O . ARG B 1 106 ? 11.148 -13.328 -13.688 1 92.06 106 ARG B O 1
ATOM 2246 N N . VAL B 1 107 ? 10.875 -11.758 -12.297 1 90.25 107 VAL B N 1
ATOM 2247 C CA . VAL B 1 107 ? 9.648 -12.297 -11.734 1 90.25 107 VAL B CA 1
ATOM 2248 C C . VAL B 1 107 ? 8.445 -11.586 -12.352 1 90.25 107 VAL B C 1
ATOM 2250 O O . VAL B 1 107 ? 7.418 -12.219 -12.625 1 90.25 107 VAL B O 1
ATOM 2253 N N . LEU B 1 108 ? 8.555 -10.344 -12.555 1 92 108 LEU B N 1
ATOM 2254 C CA . LEU B 1 108 ? 7.453 -9.484 -12.977 1 92 108 LEU B CA 1
ATOM 2255 C C . LEU B 1 108 ? 7.969 -8.281 -13.75 1 92 108 LEU B C 1
ATOM 2257 O O . LEU B 1 108 ? 9.07 -7.789 -13.484 1 92 108 LEU B O 1
ATOM 2261 N N . SER B 1 109 ? 7.191 -7.879 -14.672 1 93.5 109 SER B N 1
ATOM 2262 C CA . SER B 1 109 ? 7.418 -6.613 -15.359 1 93.5 109 SER B CA 1
ATOM 2263 C C . SER B 1 109 ? 6.105 -5.895 -15.656 1 93.5 109 SER B C 1
ATOM 2265 O O . SER B 1 109 ? 5.039 -6.516 -15.656 1 93.5 109 SER B O 1
ATOM 2267 N N . GLY B 1 110 ? 6.219 -4.633 -15.797 1 93.44 110 GLY B N 1
ATOM 2268 C CA . GLY B 1 110 ? 5.016 -3.877 -16.109 1 93.44 110 GLY B CA 1
ATOM 2269 C C . GLY B 1 110 ? 5.297 -2.447 -16.531 1 93.44 110 GLY B C 1
ATOM 2270 O O . GLY B 1 110 ? 6.457 -2.049 -16.656 1 93.44 110 GLY B O 1
ATOM 2271 N N . VAL B 1 111 ? 4.234 -1.794 -16.922 1 92.56 111 VAL B N 1
ATOM 2272 C CA . VAL B 1 111 ? 4.324 -0.396 -17.344 1 92.56 111 VAL B CA 1
ATOM 2273 C C . VAL B 1 111 ? 3.271 0.427 -16.594 1 92.56 111 VAL B C 1
ATOM 2275 O O . VAL B 1 111 ? 2.107 0.027 -16.516 1 92.56 111 VAL B O 1
ATOM 2278 N N . LEU B 1 112 ? 3.758 1.445 -15.953 1 89.56 112 LEU B N 1
ATOM 2279 C CA . LEU B 1 112 ? 2.865 2.5 -15.484 1 89.56 112 LEU B CA 1
ATOM 2280 C C . LEU B 1 112 ? 2.75 3.613 -16.516 1 89.56 112 LEU B C 1
ATOM 2282 O O . LEU B 1 112 ? 3.693 4.379 -16.719 1 89.56 112 LEU B O 1
ATOM 2286 N N . GLU B 1 113 ? 1.536 3.705 -17.078 1 87.44 113 GLU B N 1
ATOM 2287 C CA . GLU B 1 113 ? 1.381 4.566 -18.25 1 87.44 113 GLU B CA 1
ATOM 2288 C C . GLU B 1 113 ? 0.506 5.777 -17.922 1 87.44 113 GLU B C 1
ATOM 2290 O O . GLU B 1 113 ? -0.555 5.637 -17.312 1 87.44 113 GLU B O 1
ATOM 2295 N N . MET B 1 114 ? 1.037 6.852 -18.328 1 82.44 114 MET B N 1
ATOM 2296 C CA . MET B 1 114 ? 0.26 8.086 -18.266 1 82.44 114 MET B CA 1
ATOM 2297 C C . MET B 1 114 ? -0.438 8.344 -19.609 1 82.44 114 MET B C 1
ATOM 2299 O O . MET B 1 114 ? 0.198 8.312 -20.656 1 82.44 114 MET B O 1
ATOM 2303 N N . SER B 1 115 ? -1.762 8.367 -19.578 1 78.75 115 SER B N 1
ATOM 2304 C CA . SER B 1 115 ? -2.496 8.688 -20.797 1 78.75 115 SER B CA 1
ATOM 2305 C C . SER B 1 115 ? -3.393 9.906 -20.609 1 78.75 115 SER B C 1
ATOM 2307 O O . SER B 1 115 ? -3.693 10.281 -19.469 1 78.75 115 SER B O 1
ATOM 2309 N N . ASN B 1 116 ? -3.539 10.539 -21.828 1 69.62 116 ASN B N 1
ATOM 2310 C CA . ASN B 1 116 ? -4.504 11.641 -21.781 1 69.62 116 ASN B CA 1
ATOM 2311 C C . ASN B 1 116 ? -5.938 11.125 -21.828 1 69.62 116 ASN B C 1
ATOM 2313 O O . ASN B 1 116 ? -6.23 10.148 -22.516 1 69.62 116 ASN B O 1
ATOM 2317 N N . SER B 1 117 ? -6.75 11.43 -20.938 1 58.62 117 SER B N 1
ATOM 2318 C CA . SER B 1 117 ? -8.156 11.031 -21 1 58.62 117 SER B CA 1
ATOM 2319 C C . SER B 1 117 ? -8.852 11.656 -22.203 1 58.62 117 SER B C 1
ATOM 2321 O O . SER B 1 117 ? -8.75 12.859 -22.438 1 58.62 117 SER B O 1
ATOM 2323 N N . ASN B 1 118 ? -8.844 10.945 -23.516 1 52.66 118 ASN B N 1
ATOM 2324 C CA . ASN B 1 118 ? -9.594 11.453 -24.656 1 52.66 118 ASN B CA 1
ATOM 2325 C C . ASN B 1 118 ? -11.055 11.688 -24.312 1 52.66 118 ASN B C 1
ATOM 2327 O O . ASN B 1 118 ? -11.922 10.898 -24.688 1 52.66 118 ASN B O 1
ATOM 2331 N N . SER B 1 119 ? -11.672 11.688 -23.375 1 46.81 119 SER B N 1
ATOM 2332 C CA . SER B 1 119 ? -13.117 11.844 -23.547 1 46.81 119 SER B CA 1
ATOM 2333 C C . SER B 1 119 ? -13.43 12.906 -24.594 1 46.81 119 SER B C 1
ATOM 2335 O O . SER B 1 119 ? -12.789 13.953 -24.641 1 46.81 119 SER B O 1
ATOM 2337 N N . SER B 1 120 ? -14.008 12.562 -25.891 1 40 120 SER B N 1
ATOM 2338 C CA . SER B 1 120 ? -14.648 13.414 -26.891 1 40 120 SER B CA 1
ATOM 2339 C C . SER B 1 120 ? -15.312 14.625 -26.234 1 40 120 SER B C 1
ATOM 2341 O O . SER B 1 120 ? -15.805 15.516 -26.938 1 40 120 SER B O 1
ATOM 2343 N N . VAL B 1 121 ? -16.562 14.414 -25.438 1 40.03 121 VAL B N 1
ATOM 2344 C CA . VAL B 1 121 ? -17.359 15.641 -25.406 1 40.03 121 VAL B CA 1
ATOM 2345 C C . VAL B 1 121 ? -16.453 16.828 -25.125 1 40.03 121 VAL B C 1
ATOM 2347 O O . VAL B 1 121 ? -15.367 16.688 -24.562 1 40.03 121 VAL B O 1
ATOM 2350 N N . ALA B 1 122 ? -17.125 18.094 -25.391 1 36.12 122 ALA B N 1
ATOM 2351 C CA . ALA B 1 122 ? -16.719 19.5 -25.453 1 36.12 122 ALA B CA 1
ATOM 2352 C C . ALA B 1 122 ? -15.719 19.828 -24.359 1 36.12 122 ALA B C 1
ATOM 2354 O O . ALA B 1 122 ? -14.656 20.406 -24.625 1 36.12 122 ALA B O 1
ATOM 2355 N N . GLU B 1 123 ? -16.344 20.438 -23.188 1 37.62 123 GLU B N 1
ATOM 2356 C CA . GLU B 1 123 ? -15.922 21.578 -22.391 1 37.62 123 GLU B CA 1
ATOM 2357 C C . GLU B 1 123 ? -14.648 21.281 -21.609 1 37.62 123 GLU B C 1
ATOM 2359 O O . GLU B 1 123 ? -13.711 22.078 -21.609 1 37.62 123 GLU B O 1
ATOM 2364 N N . SER B 1 124 ? -14.852 20.875 -20.266 1 40.66 124 SER B N 1
ATOM 2365 C CA . SER B 1 124 ? -13.945 21.391 -19.25 1 40.66 124 SER B CA 1
ATOM 2366 C C . SER B 1 124 ? -12.547 20.797 -19.406 1 40.66 124 SER B C 1
ATOM 2368 O O . SER B 1 124 ? -12.406 19.578 -19.594 1 40.66 124 SER B O 1
ATOM 2370 N N . ARG B 1 125 ? -11.508 21.453 -19.891 1 40.44 125 ARG B N 1
ATOM 2371 C CA . ARG B 1 125 ? -10.07 21.609 -20.109 1 40.44 125 ARG B CA 1
ATOM 2372 C C . ARG B 1 125 ? -9.289 20.688 -19.172 1 40.44 125 ARG B C 1
ATOM 2374 O O . ARG B 1 125 ? -8.055 20.734 -19.156 1 40.44 125 ARG B O 1
ATOM 2381 N N . SER B 1 126 ? -9.781 20.297 -18.047 1 46.19 126 SER B N 1
ATOM 2382 C CA . SER B 1 126 ? -8.695 19.797 -17.203 1 46.19 126 SER B CA 1
ATOM 2383 C C . SER B 1 126 ? -8.148 18.469 -17.734 1 46.19 126 SER B C 1
ATOM 2385 O O . SER B 1 126 ? -8.891 17.5 -17.859 1 46.19 126 SER B O 1
ATOM 2387 N N . ASN B 1 127 ? -7.48 18.5 -18.953 1 50.44 127 ASN B N 1
ATOM 2388 C CA . ASN B 1 127 ? -6.59 17.438 -19.422 1 50.44 127 ASN B CA 1
ATOM 2389 C C . ASN B 1 127 ? -6.137 16.547 -18.266 1 50.44 127 ASN B C 1
ATOM 2391 O O . ASN B 1 127 ? -5.008 16.656 -17.781 1 50.44 127 ASN B O 1
ATOM 2395 N N . ALA B 1 128 ? -7.145 16 -17.641 1 58.81 128 ALA B N 1
ATOM 2396 C CA . ALA B 1 128 ? -6.77 15.172 -16.5 1 58.81 128 ALA B CA 1
ATOM 2397 C C . ALA B 1 128 ? -5.988 13.938 -16.953 1 58.81 128 ALA B C 1
ATOM 2399 O O . ALA B 1 128 ? -6.383 13.258 -17.891 1 58.81 128 ALA B O 1
ATOM 2400 N N . LYS B 1 129 ? -4.688 13.836 -16.656 1 67.62 129 LYS B N 1
ATOM 2401 C CA . LYS B 1 129 ? -3.846 12.672 -16.891 1 67.62 129 LYS B CA 1
ATOM 2402 C C . LYS B 1 129 ? -4.398 11.445 -16.172 1 67.62 129 LYS B C 1
ATOM 2404 O O . LYS B 1 129 ? -4.914 11.547 -15.055 1 67.62 129 LYS B O 1
ATOM 2409 N N . LYS B 1 130 ? -4.652 10.445 -17.016 1 72.88 130 LYS B N 1
ATOM 2410 C CA . LYS B 1 130 ? -5.031 9.141 -16.484 1 72.88 130 LYS B CA 1
ATOM 2411 C C . LYS B 1 130 ? -3.832 8.203 -16.422 1 72.88 130 LYS B C 1
ATOM 2413 O O . LYS B 1 130 ? -3.01 8.18 -17.344 1 72.88 130 LYS B O 1
ATOM 2418 N N . TRP B 1 131 ? -3.713 7.555 -15.211 1 80.31 131 TRP B N 1
ATOM 2419 C CA . TRP B 1 131 ? -2.637 6.578 -15.062 1 80.31 131 TRP B CA 1
ATOM 2420 C C . TRP B 1 131 ? -3.18 5.156 -15.141 1 80.31 131 TRP B C 1
ATOM 2422 O O . TRP B 1 131 ? -4.246 4.863 -14.594 1 80.31 131 TRP B O 1
ATOM 2432 N N . SER B 1 132 ? -2.488 4.332 -15.883 1 83.19 132 SER B N 1
ATOM 2433 C CA . SER B 1 132 ? -2.818 2.914 -15.984 1 83.19 132 SER B CA 1
ATOM 2434 C C . SER B 1 132 ? -1.581 2.043 -15.797 1 83.19 132 SER B C 1
ATOM 2436 O O . SER B 1 132 ? -0.453 2.518 -15.945 1 83.19 132 SER B O 1
ATOM 2438 N N . MET B 1 133 ? -1.873 0.791 -15.383 1 87.19 133 MET B N 1
ATOM 2439 C CA . MET B 1 133 ? -0.762 -0.127 -15.148 1 87.19 133 MET B CA 1
ATOM 2440 C C . MET B 1 133 ? -1.014 -1.47 -15.828 1 87.19 133 MET B C 1
ATOM 2442 O O . MET B 1 133 ? -2.131 -1.987 -15.789 1 87.19 133 MET B O 1
ATOM 2446 N N . SER B 1 134 ? -0.059 -1.929 -16.531 1 87.94 134 SER B N 1
ATOM 2447 C CA . SER B 1 134 ? -0.05 -3.285 -17.078 1 87.94 134 SER B CA 1
ATOM 2448 C C . SER B 1 134 ? 1.109 -4.098 -16.5 1 87.94 134 SER B C 1
ATOM 2450 O O . SER B 1 134 ? 2.152 -3.541 -16.156 1 87.94 134 SER B O 1
ATOM 2452 N N . CYS B 1 135 ? 0.832 -5.371 -16.281 1 89.25 135 CYS B N 1
ATOM 2453 C CA . CYS B 1 135 ? 1.851 -6.238 -15.703 1 89.25 135 CYS B CA 1
ATOM 2454 C C . CYS B 1 135 ? 1.976 -7.535 -16.5 1 89.25 135 CYS B C 1
ATOM 2456 O O . CYS B 1 135 ? 1.016 -7.973 -17.125 1 89.25 135 CYS B O 1
ATOM 2458 N N . ASP B 1 136 ? 3.137 -8.055 -16.516 1 87.06 136 ASP B N 1
ATOM 2459 C CA . ASP B 1 136 ? 3.453 -9.359 -17.078 1 87.06 136 ASP B CA 1
ATOM 2460 C C . ASP B 1 136 ? 4.309 -10.188 -16.125 1 87.06 136 ASP B C 1
ATOM 2462 O O . ASP B 1 136 ? 5.324 -9.703 -15.617 1 87.06 136 ASP B O 1
ATOM 2466 N N . THR B 1 137 ? 3.764 -11.336 -15.766 1 83.81 137 THR B N 1
ATOM 2467 C CA . THR B 1 137 ? 4.508 -12.211 -14.867 1 83.81 137 THR B CA 1
ATOM 2468 C C . THR B 1 137 ? 5.414 -13.156 -15.656 1 83.81 137 THR B C 1
ATOM 2470 O O . THR B 1 137 ? 5.07 -13.57 -16.766 1 83.81 137 THR B O 1
ATOM 2473 N N . GLU B 1 138 ? 6.59 -13.289 -15.242 1 76.62 138 GLU B N 1
ATOM 2474 C CA . GLU B 1 138 ? 7.535 -14.219 -15.852 1 76.62 138 GLU B CA 1
ATOM 2475 C C . GLU B 1 138 ? 7.883 -15.359 -14.906 1 76.62 138 GLU B C 1
ATOM 2477 O O . GLU B 1 138 ? 9.039 -15.773 -14.812 1 76.62 138 GLU B O 1
ATOM 2482 N N . ILE B 1 139 ? 6.883 -15.742 -14.016 1 65.56 139 ILE B N 1
ATOM 2483 C CA . ILE B 1 139 ? 7.188 -16.828 -13.102 1 65.56 139 ILE B CA 1
ATOM 2484 C C . ILE B 1 139 ? 6.957 -18.172 -13.805 1 65.56 139 ILE B C 1
ATOM 2486 O O . ILE B 1 139 ? 5.934 -18.359 -14.469 1 65.56 139 ILE B O 1
ATOM 2490 N N . SER B 1 140 ? 7.996 -18.844 -14.188 1 57 140 SER B N 1
ATOM 2491 C CA . SER B 1 140 ? 7.832 -20.172 -14.797 1 57 140 SER B CA 1
ATOM 2492 C C . SER B 1 140 ? 7.793 -21.266 -13.734 1 57 140 SER B C 1
ATOM 2494 O O . SER B 1 140 ? 8.406 -21.125 -12.68 1 57 140 SER B O 1
ATOM 2496 N N . ALA B 1 141 ? 6.73 -22.125 -13.711 1 53.97 141 ALA B N 1
ATOM 2497 C CA . ALA B 1 141 ? 6.637 -23.297 -12.852 1 53.97 141 ALA B CA 1
ATOM 2498 C C . ALA B 1 141 ? 8.016 -23.891 -12.578 1 53.97 141 ALA B C 1
ATOM 2500 O O . ALA B 1 141 ? 8.266 -24.453 -11.508 1 53.97 141 ALA B O 1
ATOM 2501 N N . SER B 1 142 ? 8.727 -23.922 -13.523 1 49.97 142 SER B N 1
ATOM 2502 C CA . SER B 1 142 ? 9.984 -24.672 -13.422 1 49.97 142 SER B CA 1
ATOM 2503 C C . SER B 1 142 ? 11.039 -23.859 -12.68 1 49.97 142 SER B C 1
ATOM 2505 O O . SER B 1 142 ? 12.094 -24.391 -12.312 1 49.97 142 SER B O 1
ATOM 2507 N N . SER B 1 143 ? 10.711 -22.656 -12.484 1 53.03 143 SER B N 1
ATOM 2508 C CA . SER B 1 143 ? 11.828 -21.844 -12.023 1 53.03 143 SER B CA 1
ATOM 2509 C C . SER B 1 143 ? 11.867 -21.766 -10.5 1 53.03 143 SER B C 1
ATOM 2511 O O . SER B 1 143 ? 10.844 -21.984 -9.836 1 53.03 143 SER B O 1
ATOM 2513 N N . GLY B 1 144 ? 12.914 -22.234 -9.781 1 53.97 144 GLY B N 1
ATOM 2514 C CA . GLY B 1 144 ? 13.305 -22.344 -8.383 1 53.97 144 GLY B CA 1
ATOM 2515 C C . GLY B 1 144 ? 12.695 -21.266 -7.504 1 53.97 144 GLY B C 1
ATOM 2516 O O . GLY B 1 144 ? 12.82 -21.312 -6.277 1 53.97 144 GLY B O 1
ATOM 2517 N N . LEU B 1 145 ? 12.391 -20.234 -8.078 1 57.34 145 LEU B N 1
ATOM 2518 C CA . LEU B 1 145 ? 12.125 -19.188 -7.098 1 57.34 145 LEU B CA 1
ATOM 2519 C C . LEU B 1 145 ? 10.859 -19.484 -6.305 1 57.34 145 LEU B C 1
ATOM 2521 O O . LEU B 1 145 ? 10.859 -19.422 -5.074 1 57.34 145 LEU B O 1
ATOM 2525 N N . PHE B 1 146 ? 9.805 -19.578 -6.938 1 57.66 146 PHE B N 1
ATOM 2526 C CA . PHE B 1 146 ? 8.531 -19.828 -6.273 1 57.66 146 PHE B CA 1
ATOM 2527 C C . PHE B 1 146 ? 8.016 -21.219 -6.605 1 57.66 146 PHE B C 1
ATOM 2529 O O . PHE B 1 146 ? 7.191 -21.391 -7.508 1 57.66 146 PHE B O 1
ATOM 2536 N N . LYS B 1 147 ? 8.969 -22.203 -6.273 1 55.81 147 LYS B N 1
ATOM 2537 C CA . LYS B 1 147 ? 8.609 -23.578 -6.609 1 55.81 147 LYS B CA 1
ATOM 2538 C C . LYS B 1 147 ? 7.199 -23.906 -6.129 1 55.81 147 LYS B C 1
ATOM 2540 O O . LYS B 1 147 ? 6.871 -23.703 -4.961 1 55.81 147 LYS B O 1
ATOM 2545 N N . GLY B 1 148 ? 6.355 -23.938 -7.066 1 52.56 148 GLY B N 1
ATOM 2546 C CA . GLY B 1 148 ? 5.023 -24.453 -6.805 1 52.56 148 GLY B CA 1
ATOM 2547 C C . GLY B 1 148 ? 5.035 -25.828 -6.168 1 52.56 148 GLY B C 1
ATOM 2548 O O . GLY B 1 148 ? 6.059 -26.516 -6.176 1 52.56 148 GLY B O 1
ATOM 2549 N N . LYS B 1 149 ? 4.133 -26.203 -5.332 1 51.84 149 LYS B N 1
ATOM 2550 C CA . LYS B 1 149 ? 4.008 -27.531 -4.715 1 51.84 149 LYS B CA 1
ATOM 2551 C C . LYS B 1 149 ? 4.246 -28.641 -5.734 1 51.84 149 LYS B C 1
ATOM 2553 O O . LYS B 1 149 ? 3.691 -28.609 -6.832 1 51.84 149 LYS B O 1
AT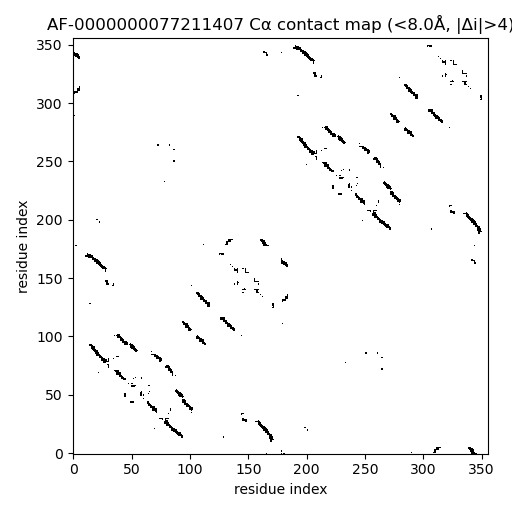OM 2558 N N . HIS B 1 150 ? 5.531 -29.25 -5.688 1 44.19 150 HIS B N 1
ATOM 2559 C CA . HIS B 1 150 ? 5.734 -30.453 -6.488 1 44.19 150 HIS B CA 1
ATOM 2560 C C . HIS B 1 150 ? 4.57 -31.438 -6.32 1 44.19 150 HIS B C 1
ATOM 2562 O O . HIS B 1 150 ? 4.477 -32.125 -5.305 1 44.19 150 HIS B O 1
ATOM 2568 N N . VAL B 1 151 ? 3.32 -31.188 -6.523 1 45.59 151 VAL B N 1
ATOM 2569 C CA . VAL B 1 151 ? 2.533 -32.406 -6.59 1 45.59 151 VAL B CA 1
ATOM 2570 C C . VAL B 1 151 ? 3.121 -33.344 -7.641 1 45.59 151 VAL B C 1
ATOM 2572 O O . VAL B 1 151 ? 3.709 -32.906 -8.625 1 45.59 151 VAL B O 1
ATOM 2575 N N . SER B 1 152 ? 3.088 -34.688 -7.594 1 42.69 152 SER B N 1
ATOM 2576 C CA . SER B 1 152 ? 3.406 -35.719 -8.594 1 42.69 152 SER B CA 1
ATOM 2577 C C . SER B 1 152 ? 3.318 -35.125 -10.008 1 42.69 152 SER B C 1
ATOM 2579 O O . SER B 1 152 ? 3.152 -33.938 -10.18 1 42.69 152 SER B O 1
ATOM 2581 N N . SER B 1 153 ? 2.713 -35.875 -11.094 1 42.72 153 SER B N 1
ATOM 2582 C CA . SER B 1 153 ? 2.639 -35.812 -12.547 1 42.72 153 SER B CA 1
ATOM 2583 C C . SER B 1 153 ? 2.352 -34.375 -13.023 1 42.72 153 SER B C 1
ATOM 2585 O O . SER B 1 153 ? 2.598 -34.031 -14.18 1 42.72 153 SER B O 1
ATOM 2587 N N . LEU B 1 154 ? 1.032 -33.719 -12.797 1 45.59 154 LEU B N 1
ATOM 2588 C CA . LEU B 1 154 ? 0.146 -32.781 -13.461 1 45.59 154 LEU B CA 1
ATOM 2589 C C . LEU B 1 154 ? 0.67 -31.359 -13.32 1 45.59 154 LEU B C 1
ATOM 2591 O O . LEU B 1 154 ? 1.483 -31.078 -12.438 1 45.59 154 LEU B O 1
ATOM 2595 N N . GLU B 1 155 ? 0.077 -30.234 -14.133 1 51.03 155 GLU B N 1
ATOM 2596 C CA . GLU B 1 155 ? 0.23 -28.797 -14.383 1 51.03 155 GLU B CA 1
ATOM 2597 C C . GLU B 1 155 ? 0.425 -28.031 -13.078 1 51.03 155 GLU B C 1
ATOM 2599 O O . GLU B 1 155 ? -0.489 -27.969 -12.25 1 51.03 155 GLU B O 1
ATOM 2604 N N . LEU B 1 156 ? 1.408 -28.219 -12.375 1 51.81 156 LEU B N 1
ATOM 2605 C CA . LEU B 1 156 ? 1.61 -27.453 -11.156 1 51.81 156 LEU B CA 1
ATOM 2606 C C . LEU B 1 156 ? 1.122 -26.016 -11.328 1 51.81 156 LEU B C 1
ATOM 2608 O O . LEU B 1 156 ? 1.44 -25.375 -12.328 1 51.81 156 LEU B O 1
ATOM 2612 N N . PRO B 1 157 ? 0.137 -25.672 -10.617 1 59.94 157 PRO B N 1
ATOM 2613 C CA . PRO B 1 157 ? -0.397 -24.328 -10.82 1 59.94 157 PRO B CA 1
ATOM 2614 C C . PRO B 1 157 ? 0.657 -23.234 -10.617 1 59.94 157 PRO B C 1
ATOM 2616 O O . PRO B 1 157 ? 1.59 -23.422 -9.828 1 59.94 157 PRO B O 1
ATOM 2619 N N . CYS B 1 158 ? 0.977 -22.391 -11.617 1 68.5 158 CYS B N 1
ATOM 2620 C CA . CYS B 1 158 ? 1.837 -21.219 -11.586 1 68.5 158 CYS B CA 1
ATOM 2621 C C . CYS B 1 158 ? 1.43 -20.266 -10.469 1 68.5 158 CYS B C 1
ATOM 2623 O O . CYS B 1 158 ? 0.239 -20.078 -10.211 1 68.5 158 CYS B O 1
ATOM 2625 N N . PRO B 1 159 ? 2.428 -19.859 -9.648 1 80.75 159 PRO B N 1
ATOM 2626 C CA . PRO B 1 159 ? 2.111 -18.859 -8.625 1 80.75 159 PRO B CA 1
ATOM 2627 C C . PRO B 1 159 ? 1.345 -17.672 -9.188 1 80.75 159 PRO B C 1
ATOM 2629 O O . PRO B 1 159 ? 1.445 -17.375 -10.375 1 80.75 159 PRO B O 1
ATOM 2632 N N . GLU B 1 160 ? 0.532 -17.219 -8.336 1 83.75 160 GLU B N 1
ATOM 2633 C CA . GLU B 1 160 ? -0.188 -15.992 -8.672 1 83.75 160 GLU B CA 1
ATOM 2634 C C . GLU B 1 160 ? 0.508 -14.766 -8.094 1 83.75 160 GLU B C 1
ATOM 2636 O O . GLU B 1 160 ? 0.963 -14.781 -6.945 1 83.75 160 GLU B O 1
ATOM 2641 N N . ILE B 1 161 ? 0.651 -13.781 -8.938 1 88.75 161 ILE B N 1
ATOM 2642 C CA . ILE B 1 161 ? 1.285 -12.547 -8.492 1 88.75 161 ILE B CA 1
ATOM 2643 C C . ILE B 1 161 ? 0.287 -11.391 -8.57 1 88.75 161 ILE B C 1
ATOM 2645 O O . ILE B 1 161 ? -0.406 -11.234 -9.578 1 88.75 161 ILE B O 1
ATOM 2649 N N . GLU B 1 162 ? 0.097 -10.711 -7.508 1 87.81 162 GLU B N 1
ATOM 2650 C CA . GLU B 1 162 ? -0.682 -9.477 -7.465 1 87.81 162 GLU B CA 1
ATOM 2651 C C . GLU B 1 162 ? 0.21 -8.266 -7.199 1 87.81 162 GLU B C 1
ATOM 2653 O O . GLU B 1 162 ? 1.118 -8.328 -6.367 1 87.81 162 GLU B O 1
ATOM 2658 N N . VAL B 1 163 ? -0.058 -7.215 -7.973 1 91 163 VAL B N 1
ATOM 2659 C CA . VAL B 1 163 ? 0.697 -5.977 -7.801 1 91 163 VAL B CA 1
ATOM 2660 C C . VAL B 1 163 ? -0.264 -4.816 -7.551 1 91 163 VAL B C 1
ATOM 2662 O O . VAL B 1 163 ? -1.249 -4.652 -8.273 1 91 163 VAL B O 1
ATOM 2665 N N . TYR B 1 164 ? 0.023 -4.113 -6.457 1 88.38 164 TYR B N 1
ATOM 2666 C CA . TYR B 1 164 ? -0.711 -2.885 -6.18 1 88.38 164 TYR B CA 1
ATOM 2667 C C . TYR B 1 164 ? 0.241 -1.708 -6.008 1 88.38 164 TYR B C 1
ATOM 2669 O O . TYR B 1 164 ? 1.29 -1.838 -5.371 1 88.38 164 TYR B O 1
ATOM 2677 N N . VAL B 1 165 ? -0.118 -0.591 -6.668 1 89.81 165 VAL B N 1
ATOM 2678 C CA . VAL B 1 165 ? 0.602 0.656 -6.434 1 89.81 165 VAL B CA 1
ATOM 2679 C C . VAL B 1 165 ? -0.372 1.734 -5.965 1 89.81 165 VAL B C 1
ATOM 2681 O O . VAL B 1 165 ? -1.539 1.742 -6.363 1 89.81 165 VAL B O 1
ATOM 2684 N N . ALA B 1 166 ? 0.1 2.531 -5.043 1 85.69 166 ALA B N 1
ATOM 2685 C CA . ALA B 1 166 ? -0.708 3.654 -4.574 1 85.69 166 ALA B CA 1
ATOM 2686 C C . ALA B 1 166 ? 0.102 4.945 -4.562 1 85.69 166 ALA B C 1
ATOM 2688 O O . ALA B 1 166 ? 1.3 4.934 -4.27 1 85.69 166 ALA B O 1
ATOM 2689 N N . GLY B 1 167 ? -0.602 5.977 -4.895 1 84.69 167 GLY B N 1
ATOM 2690 C CA . GLY B 1 167 ? -0.006 7.305 -4.898 1 84.69 167 GLY B CA 1
ATOM 2691 C C . GLY B 1 167 ? -0.991 8.398 -5.266 1 84.69 167 GLY B C 1
ATOM 2692 O O . GLY B 1 167 ? -2.205 8.219 -5.145 1 84.69 167 GLY B O 1
ATOM 2693 N N . CYS B 1 168 ? -0.437 9.625 -5.512 1 77.38 168 CYS B N 1
ATOM 2694 C CA . CYS B 1 168 ? -1.325 10.742 -5.805 1 77.38 168 CYS B CA 1
ATOM 2695 C C . CYS B 1 168 ? -0.782 11.578 -6.953 1 77.38 168 CYS B C 1
ATOM 2697 O O . CYS B 1 168 ? 0.422 11.578 -7.215 1 77.38 168 CYS B O 1
ATOM 2699 N N . TYR B 1 169 ? -1.748 11.836 -7.84 1 68.75 169 TYR B N 1
ATOM 2700 C CA . TYR B 1 169 ? -1.412 12.805 -8.875 1 68.75 169 TYR B CA 1
ATOM 2701 C C . TYR B 1 169 ? -2.322 14.031 -8.797 1 68.75 169 TYR B C 1
ATOM 2703 O O . TYR B 1 169 ? -3.463 13.93 -8.336 1 68.75 169 TYR B O 1
ATOM 2711 N N . LEU B 1 170 ? -1.928 15.102 -8.523 1 54.06 170 LEU B N 1
ATOM 2712 C CA . LEU B 1 170 ? -2.713 16.328 -8.414 1 54.06 170 LEU B CA 1
ATOM 2713 C C . LEU B 1 170 ? -3.521 16.562 -9.68 1 54.06 170 LEU B C 1
ATOM 2715 O O . LEU B 1 170 ? -3.066 17.266 -10.586 1 54.06 170 LEU B O 1
ATOM 2719 N N . GLY B 1 171 ? -3.902 15.734 -10.539 1 44.78 171 GLY B N 1
ATOM 2720 C CA . GLY B 1 171 ? -4.695 16.203 -11.664 1 44.78 171 GLY B CA 1
ATOM 2721 C C . GLY B 1 171 ? -6.051 16.75 -11.25 1 44.78 171 GLY B C 1
ATOM 2722 O O . GLY B 1 171 ? -6.316 16.938 -10.062 1 44.78 171 GLY B O 1
ATOM 2723 N N . THR B 1 172 ? -7.293 16.359 -12.211 1 38.84 172 THR B N 1
ATOM 2724 C CA . THR B 1 172 ? -8.57 17.062 -12.32 1 38.84 172 THR B CA 1
ATOM 2725 C C . THR B 1 172 ? -9.375 16.906 -11.031 1 38.84 172 THR B C 1
ATOM 2727 O O . THR B 1 172 ? -9.312 15.867 -10.375 1 38.84 172 THR B O 1
ATOM 2730 N N . GLN B 1 173 ? -9.797 18.062 -10.406 1 34.62 173 GLN B N 1
ATOM 2731 C CA . GLN B 1 173 ? -10.852 18.328 -9.43 1 34.62 173 GLN B CA 1
ATOM 2732 C C . GLN B 1 173 ? -12.055 17.422 -9.664 1 34.62 173 GLN B C 1
ATOM 2734 O O . GLN B 1 173 ? -12.54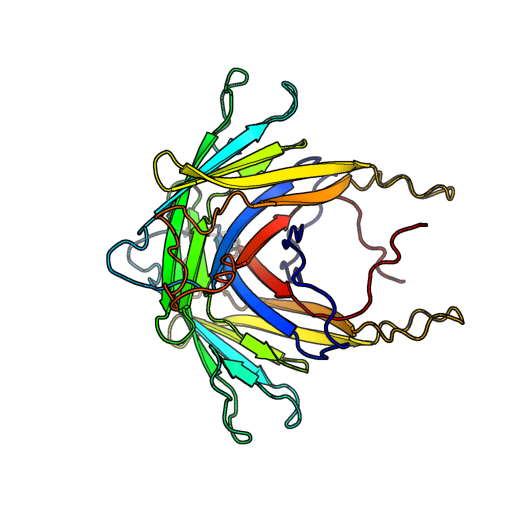7 17.312 -10.789 1 34.62 173 GLN B O 1
ATOM 2739 N N . LEU B 1 174 ? -12.18 16.344 -9.086 1 33.75 174 LEU B N 1
ATOM 2740 C CA . LEU B 1 174 ? -13.539 15.812 -9.125 1 33.75 174 LEU B CA 1
ATOM 2741 C C . LEU B 1 174 ? -14.562 16.922 -8.938 1 33.75 174 LEU B C 1
ATOM 2743 O O . LEU B 1 174 ? -14.359 17.844 -8.125 1 33.75 174 LEU B O 1
ATOM 2747 N N . PRO B 1 175 ? -15.492 17.125 -9.953 1 30.69 175 PRO B N 1
ATOM 2748 C CA . PRO B 1 175 ? -16.625 18.031 -9.734 1 30.69 175 PRO B CA 1
ATOM 2749 C C . PRO B 1 175 ? -17.344 17.75 -8.414 1 30.69 175 PRO B C 1
ATOM 2751 O O . PRO B 1 175 ? -17.656 16.594 -8.102 1 30.69 175 PRO B O 1
ATOM 2754 N N . GLU B 1 176 ? -17.016 18.422 -7.305 1 27.92 176 GLU B N 1
ATOM 2755 C CA . GLU B 1 176 ? -18.047 18.547 -6.277 1 27.92 176 GLU B CA 1
ATOM 2756 C C . GLU B 1 176 ? -19.422 18.734 -6.898 1 27.92 176 GLU B C 1
ATOM 2758 O O . GLU B 1 176 ? -19.625 19.641 -7.723 1 27.92 176 GLU B O 1
ATOM 2763 N N . GLU B 1 177 ? -20.156 17.594 -7.156 1 24.3 177 GLU B N 1
ATOM 2764 C CA . GLU B 1 177 ? -21.547 18 -7.371 1 24.3 177 GLU B CA 1
ATOM 2765 C C . GLU B 1 177 ? -21.906 19.188 -6.473 1 24.3 177 GLU B C 1
ATOM 2767 O O . GLU B 1 177 ? -21.703 19.141 -5.258 1 24.3 177 GLU B O 1
ATOM 2772 N N . ALA B 1 178 ? -22.188 20.375 -7.094 1 24.86 178 ALA B N 1
ATOM 2773 C CA . ALA B 1 178 ? -23.031 21.422 -6.504 1 24.86 178 ALA B CA 1
ATOM 2774 C C . ALA B 1 178 ? -24.344 20.844 -5.98 1 24.86 178 ALA B C 1
ATOM 2776 O O . ALA B 1 178 ? -24.953 20 -6.629 1 24.86 178 ALA B O 1
#

Nearest PDB structures (foldseek):
  6eej-assembly1_B  TM=2.333E-01  e=2.759E-01  Streptomyces bingchenggensis BCW-1
  1fay-assembly1_A  TM=2.243E-01  e=4.639E+00  Psophocarpus tetragonolobus
  7thx-assembly1_2  TM=2.166E-01  e=3.942E+00  Possum enterovirus W6
  6rpk-assembly1_u  TM=1.196E-01  e=3.350E+00  Bat circovirus
  7vxh-assembly1_B  TM=1.965E-01  e=8.428E+00  Coxsackievirus B3

Organism: Lupinus luteus (NCBI:txid3873)

Radius of gyration: 21.04 Å; Cα contacts (8 Å, |Δi|>4): 854; chains: 2; bounding box: 52×67×52 Å

pLDDT: mean 74.19, std 20.95, range [24.16, 96.88]

Sequence (356 aa):
MIEGASKPSMKLSSPWFDLRVFYVRVSGFQVDKSTPEFLNLYHIPLSPDTLLEVNGVRSSMYSDGVSLVLRRDRVDMKSEEAIFVSTDTIRLNGSMKFKVYDKERRVLSGVLEMSNSNSSVAESRSNAKKWSMSCDTEISASSGLFKGKHVSSLELPCPEIEVYVAGCYLGTQLPEEAMIEGASKPSMKLSSPWFDLRVFYVRVSGFQVDKSTPEFLNLYHIPLSPDTLLEVNGVRSSMYSDGVSLVLRRDRVDMKSEEAIFVSTDTIRLNGSMKFKVYDKERRVLSGVLEMSNSNSSVAESRSNAKKWSMSCDTEISASSGLFKGKHVSSLELPCPEIEVYVAGCYLGTQLPEEA